Protein AF-A0A2A6C3S9-F1 (afdb_monomer_lite)

InterPro domains:
  IPR015915 Kelch-type beta-propeller [G3DSA:2.120.10.80] (187-303)
  IPR015915 Kelch-type beta-propeller [SSF117281] (220-300)
  IPR019428 7TM GPCR, serpentine receptor class r (Str) [PF10326] (4-173)

Sequence (368 aa):
MPTWQTLSYIYGICLIISTPIFATVNDALPLPSFADSLEPTVRRMYSLTSEDRVLVYGGTLFPRVANGNRSFALYIFVGIGLTFIVAYGIVLFCVRGILKAIREQTVNNTARSSKSLRMQRRSTTMLMLEATVPFFFLGVTVGVFTLAGLAGVELGLSALVMSVFVAIVPAVQNFDPPSTLAGCIFADKKRVLIWNARDHVLYEGEEADNGLSFRELNTSGDMPDQIFGFAFCLYKGSLIIYGGMTVNNATSTETYELNLNTLAWSRRKTIATQVLSSPSHRLPRRFEHVTIAGGKVYFMKDANLGFQIVTLVSVLETDPTIFQRSAPYLRSSRFGRSVVKKLYPKSVNEQSGQKEETRKQCQLSHIF

Structure (mmCIF, N/CA/C/O backbone):
data_AF-A0A2A6C3S9-F1
#
_entry.id   AF-A0A2A6C3S9-F1
#
loop_
_atom_site.group_PDB
_atom_site.id
_atom_site.type_symbol
_atom_site.label_atom_id
_atom_site.label_alt_id
_atom_site.label_comp_id
_atom_site.label_asym_id
_atom_site.label_entity_id
_atom_site.label_seq_id
_atom_site.pdbx_PDB_ins_code
_atom_site.Cartn_x
_atom_site.Cartn_y
_atom_site.Cartn_z
_atom_site.occupancy
_atom_site.B_iso_or_equiv
_atom_site.auth_seq_id
_atom_site.auth_comp_id
_atom_site.auth_asym_id
_atom_site.auth_atom_id
_atom_site.pdbx_PDB_model_num
ATOM 1 N N . MET A 1 1 ? -7.994 21.755 12.947 1.00 58.28 1 MET A N 1
ATOM 2 C CA . MET A 1 1 ? -8.393 21.385 11.574 1.00 58.28 1 MET A CA 1
ATOM 3 C C . MET A 1 1 ? -9.061 20.015 11.636 1.00 58.28 1 MET A C 1
ATOM 5 O O . MET A 1 1 ? -8.488 19.140 12.278 1.00 58.28 1 MET A O 1
ATOM 9 N N . PRO A 1 2 ? -10.262 19.824 11.071 1.00 81.31 2 PRO A N 1
ATOM 10 C CA . PRO A 1 2 ? -10.875 18.507 10.912 1.00 81.31 2 PRO A CA 1
ATOM 11 C C . PRO A 1 2 ? -9.928 17.537 10.193 1.00 81.31 2 PRO A C 1
ATOM 13 O O . PRO A 1 2 ? -9.264 17.922 9.233 1.00 81.31 2 PRO A O 1
ATOM 16 N N . THR A 1 3 ? -9.896 16.276 10.621 1.00 65.94 3 THR A N 1
ATOM 17 C CA . THR A 1 3 ? -9.019 15.227 10.065 1.00 65.94 3 THR A CA 1
ATOM 18 C C . THR A 1 3 ? -9.168 15.058 8.552 1.00 65.94 3 THR A C 1
ATOM 20 O O . THR A 1 3 ? -8.173 14.887 7.850 1.00 65.94 3 THR A O 1
ATOM 23 N N . TRP A 1 4 ? -10.390 15.187 8.027 1.00 69.25 4 TRP A N 1
ATOM 24 C CA . TRP A 1 4 ? -10.654 15.113 6.589 1.00 69.25 4 TRP A CA 1
ATOM 25 C C . TRP A 1 4 ? -9.984 16.247 5.798 1.00 69.25 4 TRP A C 1
ATOM 27 O O . TRP A 1 4 ? -9.513 16.009 4.692 1.00 69.25 4 TRP A O 1
ATOM 37 N N . GLN A 1 5 ? -9.862 17.455 6.363 1.00 80.81 5 GLN A N 1
ATOM 38 C CA . GLN A 1 5 ? -9.190 18.572 5.687 1.00 80.81 5 GLN A CA 1
ATOM 39 C C . GLN A 1 5 ? -7.689 18.319 5.564 1.00 80.81 5 GLN A C 1
ATOM 41 O O . GLN A 1 5 ? -7.101 18.583 4.519 1.00 80.81 5 GLN A O 1
ATOM 46 N N . THR A 1 6 ? -7.075 17.760 6.609 1.00 75.94 6 THR A N 1
ATOM 47 C CA . THR A 1 6 ? -5.660 17.377 6.589 1.00 75.94 6 THR A CA 1
ATOM 48 C C . THR A 1 6 ? -5.398 16.272 5.567 1.00 75.94 6 THR A C 1
ATOM 50 O O . THR A 1 6 ? -4.442 16.374 4.803 1.00 75.94 6 THR A O 1
ATOM 53 N N . LEU A 1 7 ? -6.264 15.256 5.498 1.00 70.56 7 LEU A N 1
ATOM 54 C CA . LEU A 1 7 ? -6.150 14.188 4.500 1.00 70.56 7 LEU A CA 1
ATOM 55 C C . LEU A 1 7 ? -6.299 14.721 3.070 1.00 70.56 7 LEU A C 1
ATOM 57 O O . LEU A 1 7 ? -5.463 14.414 2.224 1.00 70.56 7 LEU A O 1
ATOM 61 N N . SER A 1 8 ? -7.297 15.570 2.809 1.00 78.50 8 SER A N 1
ATOM 62 C CA . SER A 1 8 ? -7.477 16.205 1.498 1.00 78.50 8 SER A CA 1
ATOM 63 C C . SER A 1 8 ? -6.283 17.074 1.106 1.00 78.50 8 SER A C 1
ATOM 65 O O . SER A 1 8 ? -5.877 17.070 -0.053 1.00 78.50 8 SER A O 1
ATOM 67 N N . TYR A 1 9 ? -5.689 17.787 2.065 1.00 86.69 9 TYR A N 1
ATOM 68 C CA . TYR A 1 9 ? -4.504 18.607 1.826 1.00 86.69 9 TYR A CA 1
ATOM 69 C C . TYR A 1 9 ? -3.280 17.757 1.464 1.00 86.69 9 TYR A C 1
ATOM 71 O O . TYR A 1 9 ? -2.617 18.030 0.466 1.00 86.69 9 TYR A O 1
ATOM 79 N N . ILE A 1 10 ? -3.021 16.682 2.218 1.00 79.75 10 ILE A N 1
ATOM 80 C CA . ILE A 1 10 ? -1.937 15.734 1.918 1.00 79.75 10 ILE A CA 1
ATOM 81 C C . ILE A 1 10 ? -2.151 15.097 0.542 1.00 79.75 10 ILE A C 1
ATOM 83 O O . ILE A 1 10 ? -1.213 15.019 -0.249 1.00 79.75 10 ILE A O 1
ATOM 87 N N . TYR A 1 11 ? -3.380 14.686 0.228 1.00 78.44 11 TYR A N 1
ATOM 88 C CA . TYR A 1 11 ? -3.708 14.099 -1.068 1.00 78.44 11 TYR A CA 1
ATOM 89 C C . TYR A 1 11 ? -3.506 15.092 -2.221 1.00 78.44 11 TYR A C 1
ATOM 91 O O . TYR A 1 11 ? -2.894 14.748 -3.230 1.00 78.44 11 TYR A O 1
ATOM 99 N N . GLY A 1 12 ? -3.940 16.345 -2.052 1.00 88.56 12 GLY A N 1
ATOM 100 C CA . GLY A 1 12 ? -3.703 17.415 -3.022 1.00 88.56 12 GLY A CA 1
ATOM 101 C C . GLY A 1 12 ? -2.214 17.668 -3.258 1.00 88.56 12 GLY A C 1
ATOM 102 O O . GLY A 1 12 ? -1.779 17.748 -4.405 1.00 88.56 12 GLY A O 1
ATOM 103 N N . ILE A 1 13 ? -1.413 17.701 -2.188 1.00 86.38 13 ILE A N 1
ATOM 104 C CA . ILE A 1 13 ? 0.049 17.788 -2.278 1.00 86.38 13 ILE A CA 1
ATOM 105 C C . ILE A 1 13 ? 0.616 16.608 -3.076 1.00 86.38 13 ILE A C 1
ATOM 107 O O . ILE A 1 13 ? 1.402 16.823 -3.995 1.00 86.38 13 ILE A O 1
ATOM 111 N N . CYS A 1 14 ? 0.189 15.376 -2.783 1.00 81.44 14 CYS A N 1
ATOM 112 C CA . CYS A 1 14 ? 0.651 14.188 -3.503 1.00 81.44 14 CYS A CA 1
ATOM 113 C C . CYS A 1 14 ? 0.327 14.258 -5.004 1.00 81.44 14 CYS A C 1
ATOM 115 O O . CYS A 1 14 ? 1.178 13.914 -5.823 1.00 81.44 14 CYS A O 1
ATOM 117 N N . LEU A 1 15 ? -0.861 14.741 -5.383 1.00 85.31 15 LEU A N 1
ATOM 118 C CA . LEU A 1 15 ? -1.237 14.929 -6.790 1.00 85.31 15 LEU A CA 1
ATOM 119 C C . LEU A 1 15 ? -0.369 15.980 -7.489 1.00 85.31 15 LEU A C 1
ATOM 121 O O . LEU A 1 15 ? 0.114 15.742 -8.597 1.00 85.31 15 LEU A O 1
ATOM 125 N N . ILE A 1 16 ? -0.126 17.117 -6.834 1.00 89.81 16 ILE A N 1
ATOM 126 C CA . ILE A 1 16 ? 0.741 18.176 -7.366 1.00 89.81 16 ILE A CA 1
ATOM 127 C C . ILE A 1 16 ? 2.158 17.633 -7.575 1.00 89.81 16 ILE A C 1
ATOM 129 O O . ILE A 1 16 ? 2.724 17.788 -8.654 1.00 89.81 16 ILE A O 1
ATOM 133 N N . ILE A 1 17 ? 2.697 16.921 -6.584 1.00 85.06 17 ILE A N 1
ATOM 134 C CA . ILE A 1 17 ? 4.023 16.290 -6.651 1.00 85.06 17 ILE A CA 1
ATOM 135 C C . ILE A 1 17 ? 4.090 15.222 -7.749 1.00 85.06 17 ILE A C 1
ATOM 137 O O . ILE A 1 17 ? 5.139 15.039 -8.356 1.00 85.06 17 ILE A O 1
ATOM 141 N N . SER A 1 18 ? 2.983 14.534 -8.033 1.00 83.75 18 SER A N 1
ATOM 142 C CA . SER A 1 18 ? 2.922 13.505 -9.078 1.00 83.75 18 SER A CA 1
ATOM 143 C C . SER A 1 18 ? 2.747 14.088 -10.483 1.00 83.75 18 SER A C 1
ATOM 145 O O . SER A 1 18 ? 2.996 13.401 -11.468 1.00 83.75 18 SER A O 1
ATOM 147 N N . THR A 1 19 ? 2.341 15.352 -10.616 1.00 88.12 19 THR A N 1
ATOM 148 C CA . THR A 1 19 ? 2.088 15.982 -11.924 1.00 88.12 19 THR A CA 1
ATOM 149 C C . THR A 1 19 ? 3.338 16.023 -12.827 1.00 88.12 19 THR A C 1
ATOM 151 O O . THR A 1 19 ? 3.225 15.655 -13.999 1.00 88.12 19 THR A O 1
ATOM 154 N N . PRO A 1 20 ? 4.547 16.357 -12.325 1.00 84.81 20 PRO A N 1
ATOM 155 C CA . PRO A 1 20 ? 5.793 16.252 -13.091 1.00 84.81 20 PRO A CA 1
ATOM 156 C C . PRO A 1 20 ? 6.085 14.858 -13.665 1.00 84.81 20 PRO A C 1
ATOM 158 O O . PRO A 1 20 ? 6.731 14.754 -14.709 1.00 84.81 20 PRO A O 1
ATOM 161 N N . ILE A 1 21 ? 5.598 13.781 -13.032 1.00 87.12 21 ILE A N 1
ATOM 162 C CA . ILE A 1 21 ? 5.757 12.416 -13.556 1.00 87.12 21 ILE A CA 1
ATOM 163 C C . ILE A 1 21 ? 5.085 12.322 -14.926 1.00 87.12 21 ILE A C 1
ATOM 165 O O . ILE A 1 21 ? 5.709 11.886 -15.885 1.00 87.12 21 ILE A O 1
ATOM 169 N N . PHE A 1 22 ? 3.846 12.798 -15.060 1.00 85.88 22 PHE A N 1
ATOM 170 C CA . PHE A 1 22 ? 3.121 12.731 -16.331 1.00 85.88 22 PHE A CA 1
ATOM 171 C C . PHE A 1 22 ? 3.814 13.510 -17.452 1.00 85.88 22 PHE A C 1
ATOM 173 O O . PHE A 1 22 ? 3.837 13.046 -18.590 1.00 85.88 22 PHE A O 1
ATOM 180 N N . ALA A 1 23 ? 4.418 14.656 -17.130 1.00 86.00 23 ALA A N 1
ATOM 181 C CA . ALA A 1 23 ? 5.186 15.430 -18.101 1.00 86.00 23 ALA A CA 1
ATOM 182 C C . ALA A 1 23 ? 6.451 14.681 -18.556 1.00 86.00 23 ALA A C 1
ATOM 184 O O . ALA A 1 23 ? 6.758 14.652 -19.744 1.00 86.00 23 ALA A O 1
ATOM 185 N N . THR A 1 24 ? 7.147 14.023 -17.626 1.00 89.12 24 THR A N 1
ATOM 186 C CA . THR A 1 24 ? 8.416 13.328 -17.901 1.00 89.12 24 THR A CA 1
ATOM 187 C C . THR A 1 24 ? 8.244 11.926 -18.491 1.00 89.12 24 THR A C 1
ATOM 189 O O . THR A 1 24 ? 9.170 11.418 -19.119 1.00 89.12 24 THR A O 1
ATOM 192 N N . VAL A 1 25 ? 7.068 11.297 -18.361 1.00 87.62 25 VAL A N 1
ATOM 193 C CA . VAL A 1 25 ? 6.778 9.987 -18.979 1.00 87.62 25 VAL A CA 1
ATOM 194 C C . VAL A 1 25 ? 6.909 10.045 -20.501 1.00 87.62 25 VAL A C 1
ATOM 196 O O . VAL A 1 25 ? 7.459 9.125 -21.101 1.00 87.62 25 VAL A O 1
ATOM 199 N N . ASN A 1 26 ? 6.468 11.133 -21.136 1.00 87.06 26 ASN A N 1
ATOM 200 C CA . ASN A 1 26 ? 6.595 11.279 -22.589 1.00 87.06 26 ASN A CA 1
ATOM 201 C C . ASN A 1 26 ? 8.060 11.341 -23.047 1.00 87.06 26 ASN A C 1
ATOM 203 O O . ASN A 1 26 ? 8.388 10.818 -24.112 1.00 87.06 26 ASN A O 1
ATOM 207 N N . ASP A 1 27 ? 8.939 11.909 -22.219 1.00 87.12 27 ASP A N 1
ATOM 208 C CA . ASP A 1 27 ? 10.382 11.971 -22.471 1.00 87.12 27 ASP A CA 1
ATOM 209 C C . ASP A 1 27 ? 11.096 10.653 -22.144 1.00 87.12 27 ASP A C 1
ATOM 211 O O . ASP A 1 27 ? 12.192 10.400 -22.643 1.00 87.12 27 ASP A O 1
ATOM 215 N N . ALA A 1 28 ? 10.479 9.793 -21.330 1.00 86.56 28 ALA A N 1
ATOM 216 C CA . ALA A 1 28 ? 10.968 8.447 -21.049 1.00 86.56 28 ALA A CA 1
ATOM 217 C C . ALA A 1 28 ? 10.636 7.453 -22.172 1.00 86.56 28 ALA A C 1
ATOM 219 O O . ALA A 1 28 ? 11.367 6.479 -22.366 1.00 86.56 28 ALA A O 1
ATOM 220 N N . LEU A 1 29 ? 9.540 7.681 -22.904 1.00 87.44 29 LEU A N 1
ATOM 221 C CA . LEU A 1 29 ? 9.098 6.795 -23.975 1.00 87.44 29 LEU A CA 1
ATOM 222 C C . LEU A 1 29 ? 9.953 7.006 -25.236 1.00 87.44 29 LEU A C 1
ATOM 224 O O . LEU A 1 29 ? 9.959 8.108 -25.793 1.00 87.44 29 LEU A O 1
ATOM 228 N N . PRO A 1 30 ? 10.659 5.977 -25.732 1.00 88.25 30 PRO A N 1
ATOM 229 C CA . PRO A 1 30 ? 11.445 6.104 -26.953 1.00 88.25 30 PRO A CA 1
ATOM 230 C C . PRO A 1 30 ? 10.552 6.348 -28.173 1.00 88.25 30 PRO A C 1
ATOM 232 O O . PRO A 1 30 ? 9.387 5.944 -28.208 1.00 88.25 30 PRO A O 1
ATOM 235 N N . LEU A 1 31 ? 11.103 7.003 -29.195 1.00 91.69 31 LEU A N 1
ATOM 236 C CA . LEU A 1 31 ? 10.437 7.094 -30.494 1.00 91.69 31 LEU A CA 1
ATOM 237 C C . LEU A 1 31 ? 10.373 5.704 -31.153 1.00 91.69 31 LEU A C 1
ATOM 239 O O . LEU A 1 31 ? 11.333 4.944 -31.027 1.00 91.69 31 LEU A O 1
ATOM 243 N N . PRO A 1 32 ? 9.310 5.368 -31.909 1.00 91.44 32 PRO A N 1
ATOM 244 C CA . PRO A 1 32 ? 9.230 4.086 -32.615 1.00 91.44 32 PRO A CA 1
ATOM 245 C C . PRO A 1 32 ? 10.425 3.829 -33.543 1.00 91.44 32 PRO A C 1
ATOM 247 O O . PRO A 1 32 ? 10.938 2.719 -33.581 1.00 91.44 32 PRO A O 1
ATOM 250 N N . SER A 1 33 ? 10.935 4.872 -34.206 1.00 92.88 33 SER A N 1
ATOM 251 C CA . SER A 1 33 ? 12.130 4.806 -35.062 1.00 92.88 33 SER A CA 1
ATOM 252 C C . SER A 1 33 ? 13.420 4.483 -34.302 1.00 92.88 33 SER A C 1
ATOM 254 O O . SER A 1 33 ? 14.420 4.099 -34.899 1.00 92.88 33 SER A O 1
ATOM 256 N N . PHE A 1 34 ? 13.436 4.658 -32.979 1.00 94.25 34 PHE A N 1
ATOM 257 C CA . PHE A 1 34 ? 14.593 4.309 -32.163 1.00 94.25 34 PHE A CA 1
ATOM 258 C C . PHE A 1 34 ? 14.724 2.791 -31.967 1.00 94.25 34 PHE A C 1
ATOM 260 O O . PHE A 1 34 ? 15.823 2.308 -31.692 1.00 94.25 34 PHE A O 1
ATOM 267 N N . ALA A 1 35 ? 13.642 2.025 -32.167 1.00 90.94 35 ALA A N 1
ATOM 268 C CA . ALA A 1 35 ? 13.680 0.564 -32.120 1.00 90.94 35 ALA A CA 1
ATOM 269 C C . ALA A 1 35 ? 14.685 -0.007 -33.134 1.00 90.94 35 ALA A C 1
ATOM 271 O O . ALA A 1 35 ? 15.483 -0.869 -32.767 1.00 90.94 35 ALA A O 1
ATOM 272 N N . ASP A 1 36 ? 14.747 0.568 -34.339 1.00 93.31 36 ASP A N 1
ATOM 273 C CA . ASP A 1 36 ? 15.683 0.172 -35.401 1.00 93.31 36 ASP A CA 1
ATOM 274 C C . ASP A 1 36 ? 17.154 0.334 -34.974 1.00 93.31 36 ASP A C 1
ATOM 276 O O . ASP A 1 36 ? 18.032 -0.414 -35.398 1.00 93.31 36 ASP A O 1
ATOM 280 N N . SER A 1 37 ? 17.440 1.298 -34.089 1.00 93.31 37 SER A N 1
ATOM 281 C CA . SER A 1 37 ? 18.786 1.519 -33.539 1.00 93.31 37 SER A CA 1
ATOM 282 C C . SER A 1 37 ? 19.135 0.552 -32.404 1.00 93.31 37 SER A C 1
ATOM 284 O O . SER A 1 37 ? 20.310 0.257 -32.175 1.00 93.31 37 SER A O 1
ATOM 286 N N . LEU A 1 38 ? 18.133 0.064 -31.668 1.00 91.50 38 LEU A N 1
ATOM 287 C CA . LEU A 1 38 ? 18.325 -0.852 -30.542 1.00 91.50 38 LEU A CA 1
ATOM 288 C C . LEU A 1 38 ? 18.363 -2.317 -30.978 1.00 91.50 38 LEU A C 1
ATOM 290 O O . LEU A 1 38 ? 19.099 -3.108 -30.383 1.00 91.50 38 LEU A O 1
ATOM 294 N N . GLU A 1 39 ? 17.608 -2.678 -32.015 1.00 94.00 39 GLU A N 1
ATOM 295 C CA . GLU A 1 39 ? 17.488 -4.050 -32.508 1.00 94.00 39 GLU A CA 1
ATOM 296 C C . GLU A 1 39 ? 18.842 -4.734 -32.765 1.00 94.00 39 GLU A C 1
ATOM 298 O O . GLU A 1 39 ? 19.034 -5.836 -32.244 1.00 94.00 39 GLU A O 1
ATOM 303 N N . PRO A 1 40 ? 19.835 -4.113 -33.435 1.00 94.38 40 PRO A N 1
ATOM 304 C CA . PRO A 1 40 ? 21.137 -4.746 -33.651 1.00 94.38 40 PRO A CA 1
ATOM 305 C C . PRO A 1 40 ? 21.877 -5.068 -32.348 1.00 94.38 40 PRO A C 1
ATOM 307 O O . PRO A 1 40 ? 22.586 -6.071 -32.259 1.00 94.38 40 PRO A O 1
ATOM 310 N N . THR A 1 41 ? 21.708 -4.225 -31.326 1.00 90.19 41 THR A N 1
ATOM 311 C CA . THR A 1 41 ? 22.338 -4.415 -30.013 1.00 90.19 41 THR A CA 1
ATOM 312 C C . THR A 1 41 ? 21.686 -5.577 -29.277 1.00 90.19 41 THR A C 1
ATOM 314 O O . THR A 1 41 ? 22.388 -6.461 -28.792 1.00 90.19 41 THR A O 1
ATOM 317 N N . VAL A 1 42 ? 20.350 -5.623 -29.258 1.00 89.50 42 VAL A N 1
ATOM 318 C CA . VAL A 1 42 ? 19.588 -6.715 -28.634 1.00 89.50 42 VAL A CA 1
ATOM 319 C C . VAL A 1 42 ? 19.868 -8.042 -29.334 1.00 89.50 42 VAL A C 1
ATOM 321 O O . VAL A 1 42 ? 20.166 -9.029 -28.666 1.00 89.50 42 VAL A O 1
ATOM 324 N N . ARG A 1 43 ? 19.869 -8.071 -30.673 1.00 93.56 43 ARG A N 1
ATOM 325 C CA . ARG A 1 43 ? 20.220 -9.278 -31.435 1.00 93.56 43 ARG A CA 1
ATOM 326 C C . ARG A 1 43 ? 21.612 -9.788 -31.081 1.00 93.56 43 ARG A C 1
ATOM 328 O O . ARG A 1 43 ? 21.777 -10.984 -30.874 1.00 93.56 43 ARG A O 1
ATOM 335 N N . ARG A 1 44 ? 22.596 -8.892 -30.945 1.00 93.31 44 ARG A N 1
ATOM 336 C CA . ARG A 1 44 ? 23.959 -9.262 -30.539 1.00 93.31 44 ARG A CA 1
ATOM 337 C C . ARG A 1 44 ? 24.020 -9.774 -29.099 1.00 93.31 44 ARG A C 1
ATOM 339 O O . ARG A 1 44 ? 24.668 -10.785 -28.860 1.00 93.31 44 ARG A O 1
ATOM 346 N N . MET A 1 45 ? 23.347 -9.107 -28.161 1.00 84.56 45 MET A N 1
ATOM 347 C CA . MET A 1 45 ? 23.327 -9.499 -26.745 1.00 84.56 45 MET A CA 1
ATOM 348 C C . MET A 1 45 ? 22.720 -10.887 -26.529 1.00 84.56 45 MET A C 1
ATOM 350 O O . MET A 1 45 ? 23.237 -11.663 -25.733 1.00 84.56 45 MET A O 1
ATOM 354 N N . TYR A 1 46 ? 21.655 -11.215 -27.260 1.00 88.50 46 TYR A N 1
ATOM 355 C CA . TYR A 1 46 ? 20.941 -12.486 -27.115 1.00 88.50 46 TYR A CA 1
ATOM 356 C C . TYR A 1 46 ? 21.300 -13.525 -28.186 1.00 88.50 46 TYR A C 1
ATOM 358 O O . TYR A 1 46 ? 20.678 -14.581 -28.232 1.00 88.50 46 TYR A O 1
ATOM 366 N N . SER A 1 47 ? 22.303 -13.251 -29.031 1.00 94.25 47 SER A N 1
ATOM 367 C CA . SER A 1 47 ? 22.722 -14.126 -30.142 1.00 94.25 47 SER A CA 1
ATOM 368 C C . SER A 1 47 ? 21.564 -14.558 -31.059 1.00 94.25 47 SER A C 1
ATOM 370 O O . SER A 1 47 ? 21.481 -15.714 -31.466 1.00 94.25 47 SER A O 1
ATOM 372 N N . LEU A 1 48 ? 20.654 -13.629 -31.366 1.00 95.31 48 LEU A N 1
ATOM 373 C CA . LEU A 1 48 ? 19.458 -13.890 -32.174 1.00 95.31 48 LEU A CA 1
ATOM 374 C C . LEU A 1 48 ? 19.789 -13.887 -33.670 1.00 95.31 48 LEU A C 1
ATOM 376 O O . LEU A 1 48 ? 20.541 -13.033 -34.150 1.00 95.31 48 LEU A O 1
ATOM 380 N N . THR A 1 49 ? 19.182 -14.806 -34.415 1.00 95.69 49 THR A N 1
ATOM 381 C CA . THR A 1 49 ? 19.334 -14.923 -35.871 1.00 95.69 49 THR A CA 1
ATOM 382 C C . THR A 1 49 ? 18.434 -13.927 -36.601 1.00 95.69 49 THR A C 1
ATOM 384 O O . THR A 1 49 ? 17.484 -13.409 -36.023 1.00 95.69 49 THR A O 1
ATOM 387 N N . SER A 1 50 ? 18.693 -13.638 -37.880 1.00 95.06 50 SER A N 1
ATOM 388 C CA . SER A 1 50 ? 17.855 -12.727 -38.681 1.00 95.06 50 SER A CA 1
ATOM 389 C C . SER A 1 50 ? 16.414 -13.214 -38.873 1.00 95.06 50 SER A C 1
ATOM 391 O O . SER A 1 50 ? 15.544 -12.400 -39.165 1.00 95.06 50 SER A O 1
ATOM 393 N N . GLU A 1 51 ? 16.156 -14.514 -38.710 1.00 96.25 51 GLU A N 1
ATOM 394 C CA . GLU A 1 51 ? 14.812 -15.096 -38.821 1.00 96.25 51 GLU A CA 1
ATOM 395 C C . GLU A 1 51 ? 13.967 -14.858 -37.564 1.00 96.25 51 GLU A C 1
ATOM 397 O O . GLU A 1 51 ? 12.735 -14.860 -37.624 1.00 96.25 51 GLU A O 1
ATOM 402 N N . ASP A 1 52 ? 14.613 -14.585 -36.428 1.00 94.75 52 ASP A N 1
ATOM 403 C CA . ASP A 1 52 ? 13.919 -14.338 -35.175 1.00 94.75 52 ASP A CA 1
ATOM 404 C C . ASP A 1 52 ? 13.209 -12.983 -35.213 1.00 94.75 52 ASP A C 1
ATOM 406 O O . ASP A 1 52 ? 13.814 -11.929 -35.461 1.00 94.75 52 ASP A O 1
ATOM 410 N N . ARG A 1 53 ? 11.905 -12.999 -34.923 1.00 93.12 53 ARG A N 1
ATOM 411 C CA . ARG A 1 53 ? 11.112 -11.779 -34.771 1.00 93.12 53 ARG A CA 1
ATOM 412 C C . ARG A 1 53 ? 11.454 -11.118 -33.440 1.00 93.12 53 ARG A C 1
ATOM 414 O O . ARG A 1 53 ? 11.104 -11.634 -32.381 1.00 93.12 53 ARG A O 1
ATOM 421 N N . VAL A 1 54 ? 12.071 -9.941 -33.499 1.00 89.56 54 VAL A N 1
ATOM 422 C CA . VAL A 1 54 ? 12.462 -9.176 -32.311 1.00 89.56 54 VAL A CA 1
ATOM 423 C C . VAL A 1 54 ? 11.589 -7.935 -32.199 1.00 89.56 54 VAL A C 1
ATOM 425 O O . VAL A 1 54 ? 11.429 -7.183 -33.153 1.00 89.56 54 VAL A O 1
ATOM 428 N N . LEU A 1 55 ? 11.004 -7.730 -31.022 1.00 87.88 55 LEU A N 1
ATOM 429 C CA . LEU A 1 55 ? 10.277 -6.515 -30.680 1.00 87.88 55 LEU A CA 1
ATOM 430 C C . LEU A 1 55 ? 11.061 -5.824 -29.565 1.00 87.88 55 LEU A C 1
ATOM 432 O O . LEU A 1 55 ? 11.089 -6.316 -28.437 1.00 87.88 55 LEU A O 1
ATOM 436 N N . VAL A 1 56 ? 11.742 -4.726 -29.889 1.00 85.00 56 VAL A N 1
ATOM 437 C CA . VAL A 1 56 ? 12.590 -4.019 -28.925 1.00 85.00 56 VAL A CA 1
ATOM 438 C C . VAL A 1 56 ? 11.903 -2.762 -28.425 1.00 85.00 56 VAL A C 1
ATOM 440 O O . VAL A 1 56 ? 11.506 -1.900 -29.204 1.00 85.00 56 VAL A O 1
ATOM 443 N N . TYR A 1 57 ? 11.843 -2.633 -27.103 1.00 82.31 57 TYR A N 1
ATOM 444 C CA . TYR A 1 57 ? 11.506 -1.390 -26.424 1.00 82.31 57 TYR A CA 1
ATOM 445 C C . TYR A 1 57 ? 12.638 -1.043 -25.464 1.00 82.31 57 TYR A C 1
ATOM 447 O O . TYR A 1 57 ? 13.027 -1.864 -24.636 1.00 82.31 57 TYR A O 1
ATOM 455 N N . GLY A 1 58 ? 13.171 0.171 -25.567 1.00 82.62 58 GLY A N 1
ATOM 456 C CA . GLY A 1 58 ? 14.240 0.626 -24.686 1.00 82.62 58 GLY A CA 1
ATOM 457 C C . GLY A 1 58 ? 14.442 2.131 -24.766 1.00 82.62 58 GLY A C 1
ATOM 458 O O . GLY A 1 58 ? 14.224 2.739 -25.808 1.00 82.62 58 GLY A O 1
ATOM 459 N N . GLY A 1 59 ? 14.840 2.737 -23.652 1.00 85.56 59 GLY A N 1
ATOM 460 C CA . GLY A 1 59 ? 15.181 4.155 -23.569 1.00 85.56 59 GLY A CA 1
ATOM 461 C C . GLY A 1 59 ? 16.683 4.354 -23.407 1.00 85.56 59 GLY A C 1
ATOM 462 O O . GLY A 1 59 ? 17.409 3.449 -22.996 1.00 85.56 59 GLY A O 1
ATOM 463 N N . THR A 1 60 ? 17.161 5.557 -23.701 1.00 87.69 60 THR A N 1
ATOM 464 C CA . THR A 1 60 ? 18.538 5.955 -23.402 1.00 87.69 60 THR A CA 1
ATOM 465 C C . THR A 1 60 ? 18.569 6.710 -22.090 1.00 87.69 60 THR A C 1
ATOM 467 O O . THR A 1 60 ? 17.729 7.574 -21.849 1.00 87.69 60 THR A O 1
ATOM 470 N N . LEU A 1 61 ? 19.552 6.414 -21.239 1.00 86.25 61 LEU A N 1
ATOM 471 C CA . LEU A 1 61 ? 19.712 7.141 -19.983 1.00 86.25 61 LEU A CA 1
ATOM 472 C C . LEU A 1 61 ? 19.962 8.631 -20.248 1.00 86.25 61 LEU A C 1
ATOM 474 O O . LEU A 1 61 ? 19.301 9.480 -19.662 1.00 86.25 61 LEU A O 1
ATOM 478 N N . PHE A 1 62 ? 20.837 8.935 -21.207 1.00 89.50 62 PHE A N 1
ATOM 479 C CA . PHE A 1 62 ? 21.159 10.295 -21.636 1.00 89.50 62 PHE A CA 1
ATOM 480 C C . PHE A 1 62 ? 20.475 10.661 -22.963 1.00 89.50 62 PHE A C 1
ATOM 482 O O . PHE A 1 62 ? 20.142 9.760 -23.743 1.00 89.50 62 PHE A O 1
ATOM 489 N N . PRO A 1 63 ? 20.283 11.964 -23.247 1.00 92.31 63 PRO A N 1
ATOM 490 C CA . PRO A 1 63 ? 19.711 12.427 -24.507 1.00 92.31 63 PRO A CA 1
ATOM 491 C C . PRO A 1 63 ? 20.500 11.920 -25.719 1.00 92.31 63 PRO A C 1
ATOM 493 O O . PRO A 1 63 ? 21.729 12.004 -25.761 1.00 92.31 63 PRO A O 1
ATOM 496 N N . ARG A 1 64 ? 19.793 11.407 -26.729 1.00 93.12 64 ARG A N 1
ATOM 497 C CA . ARG A 1 64 ? 20.366 11.013 -28.025 1.00 93.12 64 ARG A CA 1
ATOM 498 C C . ARG A 1 64 ? 19.534 11.608 -29.154 1.00 93.12 64 ARG A C 1
ATOM 500 O O . ARG A 1 64 ? 18.318 11.441 -29.164 1.00 93.12 64 ARG A O 1
ATOM 507 N N . VAL A 1 65 ? 20.192 12.202 -30.149 1.00 94.69 65 VAL A N 1
ATOM 508 C CA . VAL A 1 65 ? 19.522 12.798 -31.323 1.00 94.69 65 VAL A CA 1
ATOM 509 C C . VAL A 1 65 ? 18.678 11.762 -32.073 1.00 94.69 65 VAL A C 1
ATOM 511 O O . VAL A 1 65 ? 17.546 12.050 -32.446 1.00 94.69 65 VAL A O 1
ATOM 514 N N . ALA A 1 66 ? 19.172 10.524 -32.195 1.00 92.81 66 ALA A N 1
ATOM 515 C CA . ALA A 1 66 ? 18.443 9.409 -32.811 1.00 92.81 66 ALA A CA 1
ATOM 516 C C . ALA A 1 66 ? 17.128 9.045 -32.089 1.00 92.81 66 ALA A C 1
ATOM 518 O O . ALA A 1 66 ? 16.228 8.479 -32.698 1.00 92.81 66 ALA A O 1
ATOM 519 N N . ASN A 1 67 ? 17.003 9.395 -30.805 1.00 94.12 67 ASN A N 1
ATOM 520 C CA . ASN A 1 67 ? 15.788 9.225 -30.009 1.00 94.12 67 ASN A CA 1
ATOM 521 C C . ASN A 1 67 ? 15.049 10.563 -29.806 1.00 94.12 67 ASN A C 1
ATOM 523 O O . ASN A 1 67 ? 14.360 10.756 -28.808 1.00 94.12 67 ASN A O 1
ATOM 527 N N . GLY A 1 68 ? 15.249 11.544 -30.694 1.00 94.19 68 GLY A N 1
ATOM 528 C CA . GLY A 1 68 ? 14.625 12.865 -30.579 1.00 94.19 68 GLY A CA 1
ATOM 529 C C . GLY A 1 68 ? 15.038 13.630 -29.318 1.00 94.19 68 GLY A C 1
ATOM 530 O O . GLY A 1 68 ? 14.225 14.354 -28.755 1.00 94.19 68 GLY A O 1
ATOM 531 N N . ASN A 1 69 ? 16.273 13.431 -28.840 1.00 94.06 69 ASN A N 1
ATOM 532 C CA . ASN A 1 69 ? 16.809 13.988 -27.590 1.00 94.06 69 ASN A CA 1
ATOM 533 C C . ASN A 1 69 ? 16.039 13.593 -26.317 1.00 94.06 69 ASN A C 1
ATOM 535 O O . ASN A 1 69 ? 16.222 14.210 -25.269 1.00 94.06 69 ASN A O 1
ATOM 539 N N . ARG A 1 70 ? 15.239 12.526 -26.372 1.00 92.12 70 ARG A N 1
ATOM 540 C CA . ARG A 1 70 ? 14.575 11.952 -25.199 1.00 92.12 70 ARG A CA 1
ATOM 541 C C . ARG A 1 70 ? 15.582 11.269 -24.278 1.00 92.12 70 ARG A C 1
ATOM 543 O O . ARG A 1 70 ? 16.573 10.699 -24.744 1.00 92.12 70 ARG A O 1
ATOM 550 N N . SER A 1 71 ? 15.341 11.334 -22.970 1.00 90.12 71 SER A N 1
ATOM 551 C CA . SER A 1 71 ? 16.221 10.732 -21.968 1.00 90.12 71 SER A CA 1
ATOM 552 C C . SER A 1 71 ? 15.432 10.179 -20.790 1.00 90.12 71 SER A C 1
ATOM 554 O O . SER A 1 71 ? 14.554 10.841 -20.237 1.00 90.12 71 SER A O 1
ATOM 556 N N . PHE A 1 72 ? 15.821 8.990 -20.353 1.00 89.31 72 PHE A N 1
ATOM 557 C CA . PHE A 1 72 ? 15.253 8.343 -19.183 1.00 89.31 72 PHE A CA 1
ATOM 558 C C . PHE A 1 72 ? 15.774 8.955 -17.873 1.00 89.31 72 PHE A C 1
ATOM 560 O O . PHE A 1 72 ? 15.089 8.895 -16.855 1.00 89.31 72 PHE A O 1
ATOM 567 N N . ALA A 1 73 ? 16.949 9.603 -17.885 1.00 89.12 73 ALA A N 1
ATOM 568 C CA . ALA A 1 73 ? 17.496 10.278 -16.709 1.00 89.12 73 ALA A CA 1
ATOM 569 C C . ALA A 1 73 ? 16.563 11.374 -16.181 1.00 89.12 73 ALA A C 1
ATOM 571 O O . ALA A 1 73 ? 16.380 11.472 -14.970 1.00 89.12 73 ALA A O 1
ATOM 572 N N . LEU A 1 74 ? 15.934 12.162 -17.061 1.00 87.50 74 LEU A N 1
ATOM 573 C CA . LEU A 1 74 ? 14.991 13.201 -16.633 1.00 87.50 74 LEU A CA 1
ATOM 574 C C . LEU A 1 74 ? 13.828 12.595 -15.834 1.00 87.50 74 LEU A C 1
ATOM 576 O O . LEU A 1 74 ? 13.511 13.067 -14.745 1.00 87.50 74 LEU A O 1
ATOM 580 N N . TYR A 1 75 ? 13.247 11.502 -16.330 1.00 89.44 75 TYR A N 1
ATOM 581 C CA . TYR A 1 75 ? 12.193 10.769 -15.634 1.00 89.44 75 TYR A CA 1
ATOM 582 C C . TYR A 1 75 ? 12.673 10.156 -14.312 1.00 89.44 75 TYR A C 1
ATOM 584 O O . TYR A 1 75 ? 11.985 10.271 -13.300 1.00 89.44 75 TYR A O 1
ATOM 592 N N . ILE A 1 76 ? 13.872 9.567 -14.278 1.00 87.81 76 ILE A N 1
ATOM 593 C CA . ILE A 1 76 ? 14.454 9.027 -13.043 1.00 87.81 76 ILE A CA 1
ATOM 594 C C . ILE A 1 76 ? 14.631 10.128 -11.993 1.00 87.81 76 ILE A C 1
ATOM 596 O O . ILE A 1 76 ? 14.171 9.966 -10.870 1.00 87.81 76 ILE A O 1
ATOM 600 N N . PHE A 1 77 ? 15.292 11.239 -12.316 1.00 87.75 77 PHE A N 1
ATOM 601 C CA . PHE A 1 77 ? 15.641 12.244 -11.308 1.00 87.75 77 PHE A CA 1
ATOM 602 C C . PHE A 1 77 ? 14.460 13.143 -10.941 1.00 87.75 77 PHE A C 1
ATOM 604 O O . PHE A 1 77 ? 14.210 13.383 -9.759 1.00 87.75 77 PHE A O 1
ATOM 611 N N . VAL A 1 78 ? 13.723 13.628 -11.940 1.00 86.69 78 VAL A N 1
ATOM 612 C CA . VAL A 1 78 ? 12.622 14.579 -11.738 1.00 86.69 78 VAL A CA 1
ATOM 613 C C . VAL A 1 78 ? 11.314 13.850 -11.454 1.00 86.69 78 VAL A C 1
ATOM 615 O O . VAL A 1 78 ? 10.581 14.248 -10.555 1.00 86.69 78 VAL A O 1
ATOM 618 N N . GLY A 1 79 ? 11.019 12.776 -12.185 1.00 85.25 79 GLY A N 1
ATOM 619 C CA . GLY A 1 79 ? 9.797 11.997 -11.988 1.00 85.25 79 GLY A CA 1
ATOM 620 C C . GLY A 1 79 ? 9.862 11.138 -10.727 1.00 85.25 79 GLY A C 1
ATOM 621 O O . GLY A 1 79 ? 9.035 11.277 -9.832 1.00 85.25 79 GLY A O 1
ATOM 622 N N . ILE A 1 80 ? 10.853 10.257 -10.614 1.00 85.44 80 ILE A N 1
ATOM 623 C CA . ILE A 1 80 ? 10.940 9.318 -9.485 1.00 85.44 80 ILE A CA 1
ATOM 624 C C . ILE A 1 80 ? 11.666 9.957 -8.295 1.00 85.44 80 ILE A C 1
ATOM 626 O O . ILE A 1 80 ? 11.154 9.958 -7.180 1.00 85.44 80 ILE A O 1
ATOM 630 N N . GLY A 1 81 ? 12.847 10.530 -8.513 1.00 86.31 81 GLY A N 1
ATOM 631 C CA . GLY A 1 81 ? 13.714 11.031 -7.449 1.00 86.31 81 GLY A CA 1
ATOM 632 C C . GLY A 1 81 ? 13.047 12.116 -6.609 1.00 86.31 81 GLY A C 1
ATOM 633 O O . GLY A 1 81 ? 12.977 11.993 -5.387 1.00 86.31 81 GLY A O 1
ATOM 634 N N . LEU A 1 82 ? 12.495 13.148 -7.253 1.00 86.88 82 LEU A N 1
ATOM 635 C CA . LEU A 1 82 ? 11.808 14.235 -6.554 1.00 86.88 82 LEU A CA 1
ATOM 636 C C . LEU A 1 82 ? 10.599 13.732 -5.757 1.00 86.88 82 LEU A C 1
ATOM 638 O O . LEU A 1 82 ? 10.422 14.117 -4.602 1.00 86.88 82 LEU A O 1
ATOM 642 N N . THR A 1 83 ? 9.781 12.857 -6.344 1.00 85.94 83 THR A N 1
ATOM 643 C CA . THR A 1 83 ? 8.573 12.355 -5.676 1.00 85.94 83 THR A CA 1
ATOM 644 C C . THR A 1 83 ? 8.909 11.471 -4.482 1.00 85.94 83 THR A C 1
ATOM 646 O O . THR A 1 83 ? 8.293 11.624 -3.426 1.00 85.94 83 THR A O 1
ATOM 649 N N . PHE A 1 84 ? 9.957 10.648 -4.585 1.00 85.25 84 PHE A N 1
ATOM 650 C CA . PHE A 1 84 ? 10.511 9.918 -3.448 1.00 85.25 84 PHE A CA 1
ATOM 651 C C . PHE A 1 84 ? 11.044 10.868 -2.372 1.00 85.25 84 PHE A C 1
ATOM 653 O O . PHE A 1 84 ? 10.656 10.740 -1.216 1.00 85.25 84 PHE A O 1
ATOM 660 N N . ILE A 1 85 ? 11.871 11.859 -2.715 1.00 87.12 85 ILE A N 1
ATOM 661 C CA . ILE A 1 85 ? 12.425 12.804 -1.729 1.00 87.12 85 ILE A CA 1
ATOM 662 C C . ILE A 1 85 ? 11.308 13.504 -0.950 1.00 87.12 85 ILE A C 1
ATOM 664 O O . ILE A 1 85 ? 11.362 13.570 0.280 1.00 87.12 85 ILE A O 1
ATOM 668 N N . VAL A 1 86 ? 10.272 13.988 -1.640 1.00 87.00 86 VAL A N 1
ATOM 669 C CA . VAL A 1 86 ? 9.166 14.678 -0.971 1.00 87.00 86 VAL A CA 1
ATOM 670 C C . VAL A 1 86 ? 8.336 13.710 -0.126 1.00 87.00 86 VAL A C 1
ATOM 672 O O . VAL A 1 86 ? 8.019 14.037 1.018 1.00 87.00 86 VAL A O 1
ATOM 675 N N . ALA A 1 87 ? 8.042 12.505 -0.622 1.00 84.25 87 ALA A N 1
ATOM 676 C CA . ALA A 1 87 ? 7.336 11.487 0.156 1.00 84.25 87 ALA A CA 1
ATOM 677 C C . ALA A 1 87 ? 8.094 11.133 1.448 1.00 84.25 87 ALA A C 1
ATOM 679 O O . ALA A 1 87 ? 7.506 11.124 2.531 1.00 84.25 87 ALA A O 1
ATOM 680 N N . TYR A 1 88 ? 9.413 10.933 1.365 1.00 83.94 88 TYR A N 1
ATOM 681 C CA . TYR A 1 88 ? 10.262 10.663 2.528 1.00 83.94 88 TYR A CA 1
ATOM 682 C C . TYR A 1 88 ? 10.310 11.854 3.482 1.00 83.94 88 TYR A C 1
ATOM 684 O O . TYR A 1 88 ? 10.240 11.671 4.697 1.00 83.94 88 TYR A O 1
ATOM 692 N N . GLY A 1 89 ? 10.374 13.076 2.950 1.00 86.75 89 GLY A N 1
ATOM 693 C CA . GLY A 1 89 ? 10.301 14.299 3.743 1.00 86.75 89 GLY A CA 1
ATOM 694 C C . GLY A 1 89 ? 9.007 14.388 4.554 1.00 86.75 89 GLY A C 1
ATOM 695 O O . GLY A 1 89 ? 9.059 14.648 5.756 1.00 86.75 89 GLY A O 1
ATOM 696 N N . ILE A 1 90 ? 7.858 14.105 3.930 1.00 85.38 90 ILE A N 1
ATOM 697 C CA . ILE A 1 90 ? 6.545 14.098 4.594 1.00 85.38 90 ILE A CA 1
ATOM 698 C C . ILE A 1 90 ? 6.499 13.029 5.687 1.00 85.38 90 ILE A C 1
ATOM 700 O O . ILE A 1 90 ? 6.117 13.332 6.816 1.00 85.38 90 ILE A O 1
ATOM 704 N N . VAL A 1 91 ? 6.932 11.799 5.393 1.00 82.19 91 VAL A N 1
ATOM 705 C CA . VAL A 1 91 ? 6.947 10.708 6.380 1.00 82.19 91 VAL A CA 1
ATOM 706 C C . VAL A 1 91 ? 7.828 11.073 7.571 1.00 82.19 91 VAL A C 1
ATOM 708 O O . VAL A 1 91 ? 7.372 10.997 8.709 1.00 82.19 91 VAL A O 1
ATOM 711 N N . LEU A 1 92 ? 9.058 11.540 7.338 1.00 84.56 92 LEU A N 1
ATOM 712 C CA . LEU A 1 92 ? 9.965 11.960 8.409 1.00 84.56 92 LEU A CA 1
ATOM 713 C C . LEU A 1 92 ? 9.389 13.122 9.226 1.00 84.56 92 LEU A C 1
ATOM 715 O O . LEU A 1 92 ? 9.511 13.131 10.453 1.00 84.56 92 LEU A O 1
ATOM 719 N N . PHE A 1 93 ? 8.731 14.083 8.576 1.00 86.75 93 PHE A N 1
ATOM 720 C CA . PHE A 1 93 ? 8.050 15.183 9.252 1.00 86.75 93 PHE A CA 1
ATOM 721 C C . PHE A 1 93 ? 6.910 14.679 10.150 1.00 86.75 93 PHE A C 1
ATOM 723 O O . PHE A 1 93 ? 6.862 15.027 11.333 1.00 86.75 93 PHE A O 1
ATOM 730 N N . CYS A 1 94 ? 6.044 13.799 9.638 1.00 82.94 94 CYS A N 1
ATOM 731 C CA . CYS A 1 94 ? 4.966 13.171 10.402 1.00 82.94 94 CYS A CA 1
ATOM 732 C C . CYS A 1 94 ? 5.507 12.354 11.582 1.00 82.94 94 CYS A C 1
ATOM 734 O O . CYS A 1 94 ? 5.015 12.494 12.702 1.00 82.94 94 CYS A O 1
ATOM 736 N N . VAL A 1 95 ? 6.559 11.559 11.361 1.00 81.56 95 VAL A N 1
ATOM 737 C CA . VAL A 1 95 ? 7.219 10.758 12.400 1.00 81.56 95 VAL A CA 1
ATOM 738 C C . VAL A 1 95 ? 7.723 11.658 13.524 1.00 81.56 95 VAL A C 1
ATOM 740 O O . VAL A 1 95 ? 7.421 11.420 14.694 1.00 81.56 95 VAL A O 1
ATOM 743 N N . ARG A 1 96 ? 8.438 12.739 13.187 1.00 86.38 96 ARG A N 1
ATOM 744 C CA . ARG A 1 96 ? 8.931 13.712 14.175 1.00 86.38 96 ARG A CA 1
ATOM 745 C C . ARG A 1 96 ? 7.790 14.401 14.920 1.00 86.38 96 ARG A C 1
ATOM 747 O O . ARG A 1 96 ? 7.893 14.568 16.133 1.00 86.38 96 ARG A O 1
ATOM 754 N N . GLY A 1 97 ? 6.711 14.764 14.226 1.00 85.50 97 GLY A N 1
ATOM 755 C CA . GLY A 1 97 ? 5.517 15.359 14.830 1.00 85.50 97 GLY A CA 1
ATOM 756 C C . GLY A 1 97 ? 4.850 14.432 15.848 1.00 85.50 97 GLY A C 1
ATOM 757 O O . GLY A 1 97 ? 4.582 14.845 16.975 1.00 85.50 97 GLY A O 1
ATOM 758 N N . ILE A 1 98 ? 4.665 13.158 15.493 1.00 81.69 98 ILE A N 1
ATOM 759 C CA . ILE A 1 98 ? 4.098 12.137 16.383 1.00 81.69 98 ILE A CA 1
ATOM 760 C C . ILE A 1 98 ? 5.006 11.908 17.596 1.00 81.69 98 ILE A C 1
ATOM 762 O O . ILE A 1 98 ? 4.528 11.902 18.730 1.00 81.69 98 ILE A O 1
ATOM 766 N N . LEU A 1 99 ? 6.319 11.764 17.390 1.00 82.44 99 LEU A N 1
ATOM 767 C CA . LEU A 1 99 ? 7.275 11.580 18.487 1.00 82.44 99 LEU A CA 1
ATOM 768 C C . LEU A 1 99 ? 7.292 12.782 19.440 1.00 82.44 99 LEU A C 1
ATOM 770 O O . LEU A 1 99 ? 7.330 12.597 20.658 1.00 82.44 99 LEU A O 1
ATOM 774 N N . LYS A 1 100 ? 7.216 14.006 18.902 1.00 87.56 100 LYS A N 1
ATOM 775 C CA . LYS A 1 100 ? 7.110 15.234 19.698 1.00 87.56 100 LYS A CA 1
ATOM 776 C C . LYS A 1 100 ? 5.817 15.255 20.516 1.00 87.56 100 LYS A C 1
ATOM 778 O O . LYS A 1 100 ? 5.888 15.447 21.726 1.00 87.56 100 LYS A O 1
ATOM 783 N N . ALA A 1 101 ? 4.671 14.968 19.899 1.00 83.19 101 ALA A N 1
ATOM 784 C CA . ALA A 1 101 ? 3.379 14.929 20.584 1.00 83.19 101 ALA A CA 1
ATOM 785 C C . ALA A 1 101 ? 3.339 13.871 21.702 1.00 83.19 101 ALA A C 1
ATOM 787 O O . ALA A 1 101 ? 2.841 14.134 22.794 1.00 83.19 101 ALA A O 1
ATOM 788 N N . ILE A 1 102 ? 3.917 12.687 21.471 1.00 79.94 102 ILE A N 1
ATOM 789 C CA . ILE A 1 102 ? 4.029 11.637 22.496 1.00 79.94 102 ILE A CA 1
ATOM 790 C C . ILE A 1 102 ? 4.914 12.100 23.653 1.00 79.94 102 ILE A C 1
ATOM 792 O O . ILE A 1 102 ? 4.582 11.854 24.814 1.00 79.94 102 ILE A O 1
ATOM 796 N N . ARG A 1 103 ? 6.031 12.776 23.360 1.00 85.44 103 ARG A N 1
ATOM 797 C CA . ARG A 1 103 ? 6.927 13.314 24.388 1.00 85.44 103 ARG A CA 1
ATOM 798 C C . ARG A 1 103 ? 6.221 14.371 25.237 1.00 85.44 103 ARG A C 1
ATOM 800 O O . ARG A 1 103 ? 6.276 14.278 26.457 1.00 85.44 103 ARG A O 1
ATOM 807 N N . GLU A 1 104 ? 5.518 15.311 24.612 1.00 86.12 104 GLU A N 1
ATOM 808 C CA . GLU A 1 104 ? 4.747 16.351 25.308 1.00 86.12 104 GLU A CA 1
ATOM 809 C C . GLU A 1 104 ? 3.628 15.750 26.171 1.00 86.12 104 GLU A C 1
ATOM 811 O O . GLU A 1 104 ? 3.486 16.113 27.337 1.00 86.12 104 GLU A O 1
ATOM 816 N N . GLN A 1 105 ? 2.893 14.757 25.656 1.00 80.12 105 GLN A N 1
ATOM 817 C CA . GLN A 1 105 ? 1.888 14.035 26.445 1.00 80.12 105 GLN A CA 1
ATOM 818 C C . GLN A 1 105 ? 2.502 13.251 27.610 1.00 80.12 105 GLN A C 1
ATOM 820 O O . GLN A 1 105 ? 1.885 13.162 28.667 1.00 80.12 105 GLN A O 1
ATOM 825 N N . THR A 1 106 ? 3.705 12.698 27.440 1.00 81.19 106 THR A N 1
ATOM 826 C CA . THR A 1 106 ? 4.405 11.962 28.505 1.00 81.19 106 THR A CA 1
ATOM 827 C C . THR A 1 106 ? 4.877 12.897 29.621 1.00 81.19 106 THR A C 1
ATOM 829 O O . THR A 1 106 ? 4.845 12.505 30.782 1.00 81.19 106 THR A O 1
ATOM 832 N N . VAL A 1 107 ? 5.302 14.120 29.288 1.00 84.50 107 VAL A N 1
ATOM 833 C CA . VAL A 1 107 ? 5.796 15.104 30.269 1.00 84.50 107 VAL A CA 1
ATOM 834 C C . VAL A 1 107 ? 4.645 15.772 31.030 1.00 84.50 107 VAL A C 1
ATOM 836 O O . VAL A 1 107 ? 4.748 15.956 32.238 1.00 84.50 107 VAL A O 1
ATOM 839 N N . ASN A 1 108 ? 3.538 16.092 30.351 1.00 83.25 108 ASN A N 1
ATOM 840 C CA . ASN A 1 108 ? 2.470 16.913 30.931 1.00 83.25 108 ASN A CA 1
ATOM 841 C C . ASN A 1 108 ? 1.344 16.119 31.620 1.00 83.25 108 ASN A C 1
ATOM 843 O O . ASN A 1 108 ? 0.595 16.702 32.395 1.00 83.25 108 ASN A O 1
ATOM 847 N N . ASN A 1 109 ? 1.188 14.814 31.358 1.00 64.44 109 ASN A N 1
ATOM 848 C CA . ASN A 1 109 ? 0.097 14.005 31.921 1.00 64.44 109 ASN A CA 1
ATOM 849 C C . ASN A 1 109 ? 0.616 12.870 32.817 1.00 64.44 109 ASN A C 1
ATOM 851 O O . ASN A 1 109 ? 0.660 11.707 32.415 1.00 64.44 109 ASN A O 1
ATOM 855 N N . THR A 1 110 ? 0.920 13.194 34.074 1.00 60.59 110 THR A N 1
ATOM 856 C CA . THR A 1 110 ? 1.181 12.212 35.144 1.00 60.59 110 THR A CA 1
ATOM 857 C C . THR A 1 110 ? -0.068 11.427 35.572 1.00 60.59 110 THR A C 1
ATOM 859 O O . THR A 1 110 ? 0.062 10.388 36.210 1.00 60.59 110 THR A O 1
ATOM 862 N N . ALA A 1 111 ? -1.276 11.861 35.186 1.00 64.62 111 ALA A N 1
ATOM 863 C CA . ALA A 1 111 ? -2.539 11.250 35.616 1.00 64.62 111 ALA A CA 1
ATOM 864 C C . ALA A 1 111 ? -3.076 10.130 34.696 1.00 64.62 111 ALA A C 1
ATOM 866 O O . ALA A 1 111 ? -4.097 9.513 35.004 1.00 64.62 111 ALA A O 1
ATOM 867 N N . ARG A 1 112 ? -2.436 9.838 33.553 1.00 68.62 112 ARG A N 1
ATOM 868 C CA . ARG A 1 112 ? -2.910 8.764 32.662 1.00 68.62 112 ARG A CA 1
ATOM 869 C C . ARG A 1 112 ? -2.486 7.390 33.175 1.00 68.62 112 ARG A C 1
ATOM 871 O O . ARG A 1 112 ? -1.319 7.154 33.467 1.00 68.62 112 ARG A O 1
ATOM 878 N N . SER A 1 113 ? -3.435 6.452 33.185 1.00 80.69 113 SER A N 1
ATOM 879 C CA . SER A 1 113 ? -3.177 5.037 33.472 1.00 80.69 113 SER A CA 1
ATOM 880 C C . SER A 1 113 ? -2.010 4.503 32.631 1.00 80.69 113 SER A C 1
ATOM 882 O O . SER A 1 113 ? -1.995 4.632 31.401 1.00 80.69 113 SER A O 1
ATOM 884 N N . SER A 1 114 ? -1.055 3.844 33.291 1.00 81.75 114 SER A N 1
ATOM 885 C CA . SER A 1 114 ? 0.107 3.195 32.666 1.00 81.75 114 SER A CA 1
ATOM 886 C C . SER A 1 114 ? -0.287 2.224 31.542 1.00 81.75 114 SER A C 1
ATOM 888 O O . SER A 1 114 ? 0.438 2.082 30.552 1.00 81.75 114 SER A O 1
ATOM 890 N N . LYS A 1 115 ? -1.477 1.611 31.638 1.00 80.19 115 LYS A N 1
ATOM 891 C CA . LYS A 1 115 ? -2.048 0.724 30.614 1.00 80.19 115 LYS A CA 1
ATOM 892 C C . LYS A 1 115 ? -2.356 1.473 29.312 1.00 80.19 115 LYS A C 1
ATOM 894 O O . LYS A 1 115 ? -2.010 0.982 28.239 1.00 80.19 115 LYS A O 1
ATOM 899 N N . SER A 1 116 ? -2.938 2.672 29.400 1.00 77.19 116 SER A N 1
ATOM 900 C CA . SER A 1 116 ? -3.269 3.505 28.233 1.00 77.19 116 SER A CA 1
ATOM 901 C C . SER A 1 116 ? -2.006 3.961 27.497 1.00 77.19 116 SER A C 1
ATOM 903 O O . SER A 1 116 ? -1.905 3.799 26.282 1.00 77.19 116 SER A O 1
ATOM 905 N N . LEU A 1 117 ? -0.982 4.408 28.233 1.00 77.50 117 LEU A N 1
ATOM 906 C CA . LEU A 1 117 ? 0.312 4.777 27.646 1.00 77.50 117 LEU A CA 1
ATOM 907 C C . LEU A 1 117 ? 0.992 3.592 26.948 1.00 77.50 117 LEU A C 1
ATOM 909 O O . LEU A 1 117 ? 1.550 3.748 25.861 1.00 77.50 117 LEU A O 1
ATOM 913 N N . ARG A 1 118 ? 0.922 2.388 27.532 1.00 80.38 118 ARG A N 1
ATOM 914 C CA . ARG A 1 118 ? 1.463 1.171 26.907 1.00 80.38 118 ARG A CA 1
ATOM 915 C C . ARG A 1 118 ? 0.727 0.824 25.613 1.00 80.38 118 ARG A C 1
ATOM 917 O O . ARG A 1 118 ? 1.371 0.427 24.642 1.00 80.38 118 ARG A O 1
ATOM 924 N N . MET A 1 119 ? -0.595 0.991 25.588 1.00 78.56 119 MET A N 1
ATOM 925 C CA . MET A 1 119 ? -1.409 0.765 24.394 1.00 78.56 119 MET A CA 1
ATOM 926 C C . MET A 1 119 ? -1.100 1.791 23.299 1.00 78.56 119 MET A C 1
ATOM 928 O O . MET A 1 119 ? -0.843 1.399 22.164 1.00 78.56 119 MET A O 1
ATOM 932 N N . GLN A 1 120 ? -1.022 3.080 23.642 1.00 79.38 120 GLN A N 1
ATOM 933 C CA . GLN A 1 120 ? -0.661 4.137 22.693 1.00 79.38 120 GLN A CA 1
ATOM 934 C C . GLN A 1 120 ? 0.732 3.922 22.100 1.00 79.38 120 GLN A C 1
ATOM 936 O O . GLN A 1 120 ? 0.889 3.995 20.887 1.00 79.38 120 GLN A O 1
ATOM 941 N N . ARG A 1 121 ? 1.733 3.575 22.923 1.00 79.94 121 ARG A N 1
ATOM 942 C CA . ARG A 1 121 ? 3.084 3.265 22.426 1.00 79.94 121 ARG A CA 1
ATOM 943 C C . ARG A 1 121 ? 3.070 2.114 21.427 1.00 79.94 121 ARG A C 1
ATOM 945 O O . ARG A 1 121 ? 3.665 2.244 20.366 1.00 79.94 121 ARG A O 1
ATOM 952 N N . ARG A 1 122 ? 2.361 1.020 21.731 1.00 82.44 122 ARG A N 1
ATOM 953 C CA . ARG A 1 122 ? 2.232 -0.123 20.812 1.00 82.44 122 ARG A CA 1
ATOM 954 C C . ARG A 1 122 ? 1.545 0.268 19.507 1.00 82.44 122 ARG A C 1
ATOM 956 O O . ARG A 1 122 ? 2.047 -0.086 18.447 1.00 82.44 122 ARG A O 1
ATOM 963 N N . SER A 1 123 ? 0.454 1.029 19.586 1.00 81.00 123 SER A N 1
ATOM 964 C CA . SER A 1 123 ? -0.260 1.521 18.406 1.00 81.00 123 SER A CA 1
ATOM 965 C C . SER A 1 123 ? 0.634 2.401 17.534 1.00 81.00 123 SER A C 1
ATOM 967 O O . SER A 1 123 ? 0.660 2.225 16.321 1.00 81.00 123 SER A O 1
ATOM 969 N N . THR A 1 124 ? 1.409 3.308 18.132 1.00 77.12 124 THR A N 1
ATOM 970 C CA . THR A 1 124 ? 2.344 4.148 17.379 1.00 77.12 124 THR A CA 1
ATOM 971 C C . THR A 1 124 ? 3.461 3.323 16.760 1.00 77.12 124 THR A C 1
ATOM 973 O O . THR A 1 124 ? 3.754 3.505 15.586 1.00 77.12 124 THR A O 1
ATOM 976 N N . THR A 1 125 ? 4.089 2.412 17.510 1.00 80.38 125 THR A N 1
ATOM 977 C CA . THR A 1 125 ? 5.148 1.547 16.968 1.00 80.38 125 THR A CA 1
ATOM 978 C C . THR A 1 125 ? 4.641 0.737 15.780 1.00 80.38 125 THR A C 1
ATOM 980 O O . THR A 1 125 ? 5.352 0.620 14.789 1.00 80.38 125 THR A O 1
ATOM 983 N N . MET A 1 126 ? 3.408 0.239 15.852 1.00 81.62 126 MET A N 1
ATOM 984 C CA . MET A 1 126 ? 2.777 -0.491 14.759 1.00 81.62 126 MET A CA 1
ATOM 985 C C . MET A 1 126 ? 2.574 0.392 13.524 1.00 81.62 126 MET A C 1
ATOM 987 O O . MET A 1 126 ? 3.047 0.024 12.456 1.00 81.62 126 MET A O 1
ATOM 991 N N . LEU A 1 127 ? 1.993 1.587 13.679 1.00 79.38 127 LEU A N 1
ATOM 992 C CA . LEU A 1 127 ? 1.827 2.541 12.573 1.00 79.38 127 LEU A CA 1
ATOM 993 C C . LEU A 1 127 ? 3.168 2.954 11.948 1.00 79.38 127 LEU A C 1
ATOM 995 O O . LEU A 1 127 ? 3.282 3.081 10.732 1.00 79.38 127 LEU A O 1
ATOM 999 N N . MET A 1 128 ? 4.206 3.141 12.769 1.00 80.88 128 MET A N 1
ATOM 1000 C CA . MET A 1 128 ? 5.549 3.453 12.274 1.00 80.88 128 MET A CA 1
ATOM 1001 C C . MET A 1 128 ? 6.133 2.298 11.469 1.00 80.88 128 MET A C 1
ATOM 1003 O O . MET A 1 128 ? 6.781 2.540 10.456 1.00 80.88 128 MET A O 1
ATOM 1007 N N . LEU A 1 129 ? 5.931 1.059 11.912 1.00 80.75 129 LEU A N 1
ATOM 1008 C CA . LEU A 1 129 ? 6.456 -0.126 11.243 1.00 80.75 129 LEU A CA 1
ATOM 1009 C C . LEU A 1 129 ? 5.709 -0.380 9.927 1.00 80.75 129 LEU A C 1
ATOM 1011 O O . LEU A 1 129 ? 6.347 -0.600 8.902 1.00 80.75 129 LEU A O 1
ATOM 1015 N N . GLU A 1 130 ? 4.384 -0.232 9.935 1.00 80.88 130 GLU A N 1
ATOM 1016 C CA . GLU A 1 130 ? 3.529 -0.327 8.749 1.00 80.88 130 GLU A CA 1
ATOM 1017 C C . GLU A 1 130 ? 3.899 0.711 7.683 1.00 80.88 130 GLU A C 1
ATOM 1019 O O . GLU A 1 130 ? 3.956 0.386 6.500 1.00 80.88 130 GLU A O 1
ATOM 1024 N N . ALA A 1 131 ? 4.225 1.941 8.092 1.00 80.19 131 ALA A N 1
ATOM 1025 C CA . ALA A 1 131 ? 4.723 2.953 7.170 1.00 80.19 131 ALA A CA 1
ATOM 1026 C C . ALA A 1 131 ? 6.158 2.637 6.715 1.00 80.19 131 ALA A C 1
ATOM 1028 O O . ALA A 1 131 ? 6.437 2.551 5.523 1.00 80.19 131 ALA A O 1
ATOM 1029 N N . THR A 1 132 ? 7.089 2.442 7.650 1.00 81.00 132 THR A N 1
ATOM 1030 C CA . THR A 1 132 ? 8.533 2.407 7.356 1.00 81.00 132 THR A CA 1
ATOM 1031 C C . THR A 1 132 ? 8.941 1.194 6.529 1.00 81.00 132 THR A C 1
ATOM 1033 O O . THR A 1 132 ? 9.844 1.305 5.703 1.00 81.00 132 THR A O 1
ATOM 1036 N N . VAL A 1 133 ? 8.303 0.040 6.726 1.00 84.31 133 VAL A N 1
ATOM 1037 C CA . VAL A 1 133 ? 8.738 -1.208 6.090 1.00 84.31 133 VAL A CA 1
ATOM 1038 C C . VAL A 1 133 ? 8.574 -1.179 4.560 1.00 84.31 133 VAL A C 1
ATOM 1040 O O . VAL A 1 133 ? 9.578 -1.373 3.869 1.00 84.31 133 VAL A O 1
ATOM 1043 N N . PRO A 1 134 ? 7.394 -0.863 3.990 1.00 81.69 134 PRO A N 1
ATOM 1044 C CA . PRO A 1 134 ? 7.236 -0.668 2.547 1.00 81.69 134 PRO A CA 1
ATOM 1045 C C . PRO A 1 134 ? 8.181 0.394 1.989 1.00 81.69 134 PRO A C 1
ATOM 1047 O O . PRO A 1 134 ? 8.795 0.174 0.946 1.00 81.69 134 PRO A O 1
ATOM 1050 N N . PHE A 1 135 ? 8.344 1.516 2.702 1.00 81.31 135 PHE A N 1
ATOM 1051 C CA . PHE A 1 135 ? 9.267 2.574 2.294 1.00 81.31 135 PHE A CA 1
ATOM 1052 C C . PHE A 1 135 ? 10.707 2.067 2.220 1.00 81.31 135 PHE A C 1
ATOM 1054 O O . PHE A 1 135 ? 11.384 2.304 1.228 1.00 81.31 135 PHE A O 1
ATOM 1061 N N . PHE A 1 136 ? 11.186 1.332 3.221 1.00 85.31 136 PHE A N 1
ATOM 1062 C CA . PHE A 1 136 ? 12.546 0.806 3.219 1.00 85.31 136 PHE A CA 1
ATOM 1063 C C . PHE A 1 136 ? 12.781 -0.151 2.044 1.00 85.31 136 PHE A C 1
ATOM 1065 O O . PHE A 1 136 ? 13.722 0.043 1.275 1.00 85.31 136 PHE A O 1
ATOM 1072 N N . PHE A 1 137 ? 11.898 -1.133 1.848 1.00 85.75 137 PHE A N 1
ATOM 1073 C CA . PHE A 1 137 ? 12.058 -2.120 0.779 1.00 85.75 137 PHE A CA 1
ATOM 1074 C C . PHE A 1 137 ? 11.941 -1.507 -0.621 1.00 85.75 137 PHE A C 1
ATOM 1076 O O . PHE A 1 137 ? 12.771 -1.797 -1.487 1.00 85.75 137 PHE A O 1
ATOM 1083 N N . LEU A 1 138 ? 10.963 -0.624 -0.847 1.00 84.88 138 LEU A N 1
ATOM 1084 C CA . LEU A 1 138 ? 10.809 0.061 -2.133 1.00 84.88 138 LEU A CA 1
ATOM 1085 C C . LEU A 1 138 ? 11.966 1.026 -2.395 1.00 84.88 138 LEU A C 1
ATOM 1087 O O . LEU A 1 138 ? 12.522 1.020 -3.489 1.00 84.88 138 LEU A O 1
ATOM 1091 N N . GLY A 1 139 ? 12.367 1.812 -1.394 1.00 85.56 139 GLY A N 1
ATOM 1092 C CA . GLY A 1 139 ? 13.457 2.776 -1.517 1.00 85.56 139 GLY A CA 1
ATOM 1093 C C . GLY A 1 139 ? 14.796 2.128 -1.828 1.00 85.56 139 GLY A C 1
ATOM 1094 O O . GLY A 1 139 ? 15.487 2.572 -2.741 1.00 85.56 139 GLY A O 1
ATOM 1095 N N . VAL A 1 140 ? 15.147 1.048 -1.121 1.00 86.44 140 VAL A N 1
ATOM 1096 C CA . VAL A 1 140 ? 16.370 0.281 -1.407 1.00 86.44 140 VAL A CA 1
ATOM 1097 C C . VAL A 1 140 ? 16.310 -0.301 -2.817 1.00 86.44 140 VAL A C 1
ATOM 1099 O O . VAL A 1 140 ? 17.282 -0.193 -3.563 1.00 86.44 140 VAL A O 1
ATOM 1102 N N . THR A 1 141 ? 15.162 -0.852 -3.218 1.00 87.50 141 THR A N 1
ATOM 1103 C CA . THR A 1 141 ? 15.018 -1.461 -4.543 1.00 87.50 141 THR A CA 1
ATOM 1104 C C . THR A 1 141 ? 15.188 -0.443 -5.668 1.00 87.50 141 THR A C 1
ATOM 1106 O O . THR A 1 141 ? 16.013 -0.629 -6.564 1.00 87.50 141 THR A O 1
ATOM 1109 N N . VAL A 1 142 ? 14.452 0.668 -5.592 1.00 84.94 142 VAL A N 1
ATOM 1110 C CA . VAL A 1 142 ? 14.525 1.762 -6.568 1.00 84.94 142 VAL A CA 1
ATOM 1111 C C . VAL A 1 142 ? 15.911 2.406 -6.564 1.00 84.94 142 VAL A C 1
ATOM 1113 O O . VAL A 1 142 ? 16.454 2.690 -7.631 1.00 84.94 142 VAL A O 1
ATOM 1116 N N . GLY A 1 143 ? 16.514 2.596 -5.388 1.00 86.50 143 GLY A N 1
ATOM 1117 C CA . GLY A 1 143 ? 17.842 3.183 -5.235 1.00 86.50 143 GLY A CA 1
ATOM 1118 C C . GLY A 1 143 ? 18.933 2.351 -5.904 1.00 86.50 143 GLY A C 1
ATOM 1119 O O . GLY A 1 143 ? 19.701 2.879 -6.704 1.00 86.50 143 GLY A O 1
ATOM 1120 N N . VAL A 1 144 ? 18.968 1.040 -5.648 1.00 88.31 144 VAL A N 1
ATOM 1121 C CA . VAL A 1 144 ? 19.934 0.136 -6.292 1.00 88.31 144 VAL A CA 1
ATOM 1122 C C . VAL A 1 144 ? 19.704 0.068 -7.800 1.00 88.31 144 VAL A C 1
ATOM 1124 O O . VAL A 1 144 ? 20.674 0.132 -8.550 1.00 88.31 144 VAL A O 1
ATOM 1127 N N . PHE A 1 145 ? 18.449 -0.006 -8.262 1.00 85.56 145 PHE A N 1
ATOM 1128 C CA . PHE A 1 145 ? 18.145 -0.022 -9.698 1.00 85.56 145 PHE A CA 1
ATOM 1129 C C . PHE A 1 145 ? 18.640 1.252 -10.392 1.00 85.56 145 PHE A C 1
ATOM 1131 O O . PHE A 1 145 ? 19.269 1.200 -11.447 1.00 85.56 145 PHE A O 1
ATOM 1138 N N . THR A 1 146 ? 18.408 2.397 -9.753 1.00 84.50 146 THR A N 1
ATOM 1139 C CA . THR A 1 146 ? 18.842 3.704 -10.248 1.00 84.50 146 THR A CA 1
ATOM 1140 C C . THR A 1 146 ? 20.364 3.805 -10.293 1.00 84.50 146 THR A C 1
ATOM 1142 O O . THR A 1 146 ? 20.921 4.194 -11.317 1.00 84.50 146 THR A O 1
ATOM 1145 N N . LEU A 1 147 ? 21.053 3.419 -9.215 1.00 87.75 147 LEU A N 1
ATOM 1146 C CA . LEU A 1 147 ? 22.514 3.467 -9.142 1.00 87.75 147 LEU A CA 1
ATOM 1147 C C . LEU A 1 147 ? 23.178 2.509 -10.132 1.00 87.75 147 LEU A C 1
ATOM 1149 O O . LEU A 1 147 ? 24.136 2.901 -10.792 1.00 87.75 147 LEU A O 1
ATOM 1153 N N . ALA A 1 148 ? 22.660 1.289 -10.281 1.00 87.38 148 ALA A N 1
ATOM 1154 C CA . ALA A 1 148 ? 23.169 0.337 -11.263 1.00 87.38 148 ALA A CA 1
ATOM 1155 C C . ALA A 1 148 ? 22.981 0.856 -12.696 1.00 87.38 148 ALA A C 1
ATOM 1157 O O . ALA A 1 148 ? 23.920 0.811 -13.487 1.00 87.38 148 ALA A O 1
ATOM 1158 N N . GLY A 1 149 ? 21.812 1.435 -13.000 1.00 83.00 149 GLY A N 1
ATOM 1159 C CA . GLY A 1 149 ? 21.553 2.077 -14.289 1.00 83.00 149 GLY A CA 1
ATOM 1160 C C . GLY A 1 149 ? 22.511 3.237 -14.579 1.00 83.00 149 GLY A C 1
ATOM 1161 O O . GLY A 1 149 ? 23.044 3.326 -15.681 1.00 83.00 149 GLY A O 1
ATOM 1162 N N . LEU A 1 150 ? 22.787 4.087 -13.584 1.00 84.56 150 LEU A N 1
ATOM 1163 C CA . LEU A 1 150 ? 23.750 5.192 -13.700 1.00 84.56 150 LEU A CA 1
ATOM 1164 C C . LEU A 1 150 ? 25.195 4.709 -13.864 1.00 84.56 150 LEU A C 1
ATOM 1166 O O . LEU A 1 150 ? 25.954 5.309 -14.619 1.00 84.56 150 LEU A O 1
ATOM 1170 N N . ALA A 1 151 ? 25.566 3.627 -13.182 1.00 88.06 151 ALA A N 1
ATOM 1171 C CA . ALA A 1 151 ? 26.893 3.028 -13.274 1.00 88.06 151 ALA A CA 1
ATOM 1172 C C . ALA A 1 151 ? 27.090 2.179 -14.545 1.00 88.06 151 ALA A C 1
ATOM 1174 O O . ALA A 1 151 ? 28.193 1.693 -14.780 1.00 88.06 151 ALA A O 1
ATOM 1175 N N . GLY A 1 152 ? 26.039 1.977 -15.350 1.00 83.50 152 GLY A N 1
ATOM 1176 C CA . GLY A 1 152 ? 26.075 1.080 -16.506 1.00 83.50 152 GLY A CA 1
ATOM 1177 C C . GLY A 1 152 ? 26.276 -0.389 -16.120 1.00 83.50 152 GLY A C 1
ATOM 1178 O O . GLY A 1 152 ? 26.773 -1.169 -16.926 1.00 83.50 152 GLY A O 1
ATOM 1179 N N . VAL A 1 153 ? 25.929 -0.763 -14.886 1.00 88.81 153 VAL A N 1
ATOM 1180 C CA . VAL A 1 153 ? 26.060 -2.133 -14.388 1.00 88.81 153 VAL A CA 1
ATOM 1181 C C . VAL A 1 153 ? 24.850 -2.939 -14.836 1.00 88.81 153 VAL A C 1
ATOM 1183 O O . VAL A 1 153 ? 23.706 -2.606 -14.520 1.00 88.81 153 VAL A O 1
ATOM 1186 N N . GLU A 1 154 ? 25.104 -4.035 -15.544 1.00 84.62 154 GLU A N 1
ATOM 1187 C CA . GLU A 1 154 ? 24.069 -5.001 -15.891 1.00 84.62 154 GLU A CA 1
ATOM 1188 C C . GLU A 1 154 ? 23.546 -5.683 -14.620 1.00 84.62 154 GLU A C 1
ATOM 1190 O O . GLU A 1 154 ? 24.275 -6.371 -13.908 1.00 84.62 154 GLU A O 1
ATOM 1195 N N . LEU A 1 155 ? 22.261 -5.486 -14.314 1.00 79.19 155 LEU A N 1
ATOM 1196 C CA . LEU A 1 155 ? 21.661 -6.033 -13.095 1.00 79.19 155 LEU A CA 1
ATOM 1197 C C . LEU A 1 155 ? 21.464 -7.555 -13.153 1.00 79.19 155 LEU A C 1
ATOM 1199 O O . LEU A 1 155 ? 21.429 -8.185 -12.099 1.00 79.19 155 LEU A O 1
ATOM 1203 N N . GLY A 1 156 ? 21.335 -8.150 -14.344 1.00 84.88 156 GLY A N 1
ATOM 1204 C CA . GLY A 1 156 ? 21.192 -9.599 -14.534 1.00 84.88 156 GLY A CA 1
ATOM 1205 C C . GLY A 1 156 ? 20.210 -10.250 -13.546 1.00 84.88 156 GLY A C 1
ATOM 1206 O O . GLY A 1 156 ? 19.069 -9.811 -13.395 1.00 84.88 156 GLY A O 1
ATOM 1207 N N . LEU A 1 157 ? 20.679 -11.272 -12.821 1.00 80.31 157 LEU A N 1
ATOM 1208 C CA . LEU A 1 157 ? 19.902 -11.987 -11.797 1.00 80.31 157 LEU A CA 1
ATOM 1209 C C . LEU A 1 157 ? 19.474 -11.092 -10.617 1.00 80.31 157 LEU A C 1
ATOM 1211 O O . LEU A 1 157 ? 18.430 -11.328 -10.007 1.00 80.31 157 LEU A O 1
ATOM 1215 N N . SER A 1 158 ? 20.229 -10.036 -10.309 1.00 78.88 158 SER A N 1
ATOM 1216 C CA . SER A 1 158 ? 19.900 -9.101 -9.227 1.00 78.88 158 SER A CA 1
ATOM 1217 C C . SER A 1 158 ? 18.577 -8.375 -9.487 1.00 78.88 158 SER A C 1
ATOM 1219 O O . SER A 1 158 ? 17.836 -8.111 -8.544 1.00 78.88 158 SER A O 1
ATOM 1221 N N . ALA A 1 159 ? 18.215 -8.116 -10.750 1.00 82.25 159 ALA A N 1
ATOM 1222 C CA . ALA A 1 159 ? 16.910 -7.542 -11.094 1.00 82.25 159 ALA A CA 1
ATOM 1223 C C . ALA A 1 159 ? 15.740 -8.472 -10.715 1.00 82.25 159 ALA A C 1
ATOM 1225 O O . ALA A 1 159 ? 14.683 -8.003 -10.283 1.00 82.25 159 ALA A O 1
ATOM 1226 N N . LEU A 1 160 ? 15.933 -9.791 -10.825 1.00 77.62 160 LEU A N 1
ATOM 1227 C CA . LEU A 1 160 ? 14.931 -10.786 -10.438 1.00 77.62 160 LEU A CA 1
ATOM 1228 C C . LEU A 1 160 ? 14.756 -10.830 -8.917 1.00 77.62 160 LEU A C 1
ATOM 1230 O O . LEU A 1 160 ? 13.628 -10.773 -8.431 1.00 77.62 160 LEU A O 1
ATOM 1234 N N . VAL A 1 161 ? 15.863 -10.843 -8.170 1.00 77.00 161 VAL A N 1
ATOM 1235 C CA . VAL A 1 161 ? 15.842 -10.765 -6.699 1.00 77.00 161 VAL A CA 1
ATOM 1236 C C . VAL A 1 161 ? 15.093 -9.510 -6.244 1.00 77.00 161 VAL A C 1
ATOM 1238 O O . VAL A 1 161 ? 14.201 -9.584 -5.402 1.00 77.00 161 VAL A O 1
ATOM 1241 N N . MET A 1 162 ? 15.375 -8.368 -6.866 1.00 82.00 162 MET A N 1
ATOM 1242 C CA . MET A 1 162 ? 14.695 -7.107 -6.573 1.00 82.00 162 MET A CA 1
ATOM 1243 C C . MET A 1 162 ? 13.201 -7.122 -6.901 1.00 82.00 162 MET A C 1
ATOM 1245 O O . MET A 1 162 ? 12.390 -6.605 -6.134 1.00 82.00 162 MET A O 1
ATOM 1249 N N . SER A 1 163 ? 12.811 -7.769 -7.998 1.00 80.38 163 SER A N 1
ATOM 1250 C CA . SER A 1 163 ? 11.398 -7.938 -8.354 1.00 80.38 163 SER A CA 1
ATOM 1251 C C . SER A 1 163 ? 10.645 -8.763 -7.307 1.00 80.38 163 SER A C 1
ATOM 1253 O O . SER A 1 163 ? 9.507 -8.439 -6.969 1.00 80.38 163 SER A O 1
ATOM 1255 N N . VAL A 1 164 ? 11.293 -9.783 -6.731 1.00 79.38 164 VAL A N 1
ATOM 1256 C CA . VAL A 1 164 ? 10.743 -10.558 -5.608 1.00 79.38 164 VAL A CA 1
ATOM 1257 C C . VAL A 1 164 ? 10.575 -9.679 -4.366 1.00 79.38 164 VAL A C 1
ATOM 1259 O O . VAL A 1 164 ? 9.521 -9.733 -3.736 1.00 79.38 164 VAL A O 1
ATOM 1262 N N . PHE A 1 165 ? 11.545 -8.816 -4.042 1.00 81.56 165 PHE A N 1
ATOM 1263 C CA . PHE A 1 165 ? 11.409 -7.871 -2.926 1.00 81.56 165 PHE A CA 1
ATOM 1264 C C . PHE A 1 165 ? 10.209 -6.935 -3.099 1.00 81.56 165 PHE A C 1
ATOM 1266 O O . PHE A 1 165 ? 9.418 -6.791 -2.168 1.00 81.56 165 PHE A O 1
ATOM 1273 N N . VAL A 1 166 ? 10.015 -6.361 -4.291 1.00 80.25 166 VAL A N 1
ATOM 1274 C CA . VAL A 1 166 ? 8.845 -5.513 -4.591 1.00 80.25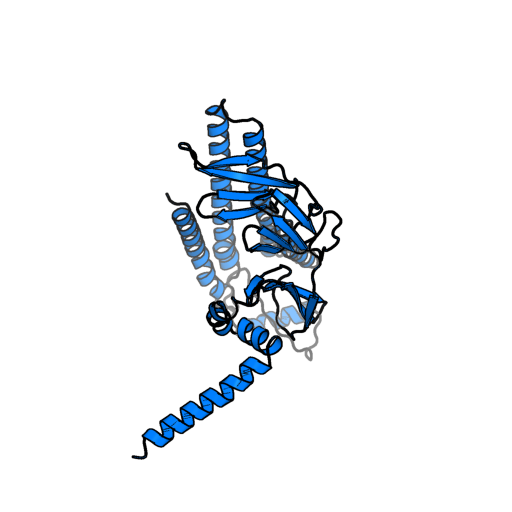 166 VAL A CA 1
ATOM 1275 C C . VAL A 1 166 ? 7.542 -6.309 -4.485 1.00 80.25 166 VAL A C 1
ATOM 1277 O O . VAL A 1 166 ? 6.568 -5.818 -3.918 1.00 80.25 166 VAL A O 1
ATOM 1280 N N . ALA A 1 167 ? 7.526 -7.556 -4.962 1.00 79.12 167 ALA A N 1
ATOM 1281 C CA . ALA A 1 167 ? 6.355 -8.428 -4.886 1.00 79.12 167 ALA A CA 1
ATOM 1282 C C . ALA A 1 167 ? 6.000 -8.861 -3.450 1.00 79.12 167 ALA A C 1
ATOM 1284 O O . ALA A 1 167 ? 4.842 -9.173 -3.174 1.00 79.12 167 ALA A O 1
ATOM 1285 N N . ILE A 1 168 ? 6.969 -8.863 -2.529 1.00 77.19 168 ILE A N 1
ATOM 1286 C CA . ILE A 1 168 ? 6.760 -9.185 -1.110 1.00 77.19 168 ILE A CA 1
ATOM 1287 C C . ILE A 1 168 ? 6.176 -7.994 -0.336 1.00 77.19 168 ILE A C 1
ATOM 1289 O O . ILE A 1 168 ? 5.508 -8.209 0.675 1.00 77.19 168 ILE A O 1
ATOM 1293 N N . VAL A 1 169 ? 6.341 -6.750 -0.803 1.00 77.88 169 VAL A N 1
ATOM 1294 C CA . VAL A 1 169 ? 5.839 -5.556 -0.092 1.00 77.88 169 VAL A CA 1
ATOM 1295 C C . VAL A 1 169 ? 4.341 -5.658 0.251 1.00 77.88 169 VAL A C 1
ATOM 1297 O O . VAL A 1 169 ? 4.010 -5.490 1.426 1.00 77.88 169 VAL A O 1
ATOM 1300 N N . PRO A 1 170 ? 3.433 -6.035 -0.674 1.00 73.12 170 PRO A N 1
ATOM 1301 C CA . PRO A 1 170 ? 2.029 -6.259 -0.330 1.00 73.12 170 PRO A CA 1
ATOM 1302 C C . PRO A 1 170 ? 1.817 -7.392 0.680 1.00 73.12 170 PRO A C 1
ATOM 1304 O O . PRO A 1 170 ? 0.891 -7.327 1.480 1.00 73.12 170 PRO A O 1
ATOM 1307 N N . ALA A 1 171 ? 2.640 -8.444 0.667 1.00 71.94 171 ALA A N 1
ATOM 1308 C CA . ALA A 1 171 ? 2.530 -9.539 1.633 1.00 71.94 171 ALA A CA 1
ATOM 1309 C C . ALA A 1 171 ? 2.900 -9.080 3.051 1.00 71.94 171 ALA A C 1
ATOM 1311 O O . ALA A 1 171 ? 2.260 -9.491 4.014 1.00 71.94 171 ALA A O 1
ATOM 1312 N N . VAL A 1 172 ? 3.880 -8.181 3.168 1.00 67.69 172 VAL A N 1
ATOM 1313 C CA . VAL A 1 172 ? 4.273 -7.566 4.442 1.00 67.69 172 VAL A CA 1
ATOM 1314 C C . VAL A 1 172 ? 3.228 -6.558 4.921 1.00 67.69 172 VAL A C 1
ATOM 1316 O O . VAL A 1 172 ? 2.944 -6.506 6.111 1.00 67.69 172 VAL A O 1
ATOM 1319 N N . GLN A 1 173 ? 2.597 -5.812 4.009 1.00 66.12 173 GLN A N 1
ATOM 1320 C CA . GLN A 1 173 ? 1.480 -4.914 4.339 1.00 66.12 173 GLN A CA 1
ATOM 1321 C C . GLN A 1 173 ? 0.209 -5.672 4.743 1.00 66.12 173 GLN A C 1
ATOM 1323 O O . GLN A 1 173 ? -0.540 -5.208 5.590 1.00 66.12 173 GLN A O 1
ATOM 1328 N N . ASN A 1 174 ? -0.018 -6.857 4.170 1.00 61.78 174 ASN A N 1
ATOM 1329 C CA . ASN A 1 174 ? -1.110 -7.751 4.559 1.00 61.78 174 ASN A CA 1
ATOM 1330 C C . ASN A 1 174 ? -0.799 -8.568 5.817 1.00 61.78 174 ASN A C 1
ATOM 1332 O O . ASN A 1 174 ? -1.649 -9.346 6.257 1.00 61.78 174 ASN A O 1
ATOM 1336 N N . PHE A 1 175 ? 0.392 -8.414 6.402 1.00 57.53 175 PHE A N 1
ATOM 1337 C CA . PHE A 1 175 ? 0.685 -8.932 7.728 1.00 57.53 175 PHE A CA 1
ATOM 1338 C C . PHE A 1 175 ? 0.008 -8.021 8.756 1.00 57.53 175 PHE A C 1
ATOM 1340 O O . PHE A 1 175 ? 0.669 -7.340 9.536 1.00 57.53 175 PHE A O 1
ATOM 1347 N N . ASP A 1 176 ? -1.329 -8.002 8.721 1.00 52.25 176 ASP A N 1
ATOM 1348 C CA . ASP A 1 176 ? -2.163 -7.539 9.820 1.00 52.25 176 ASP A CA 1
ATOM 1349 C C . ASP A 1 176 ? -1.636 -8.259 11.065 1.00 52.25 176 ASP A C 1
ATOM 1351 O O . ASP A 1 176 ? -1.732 -9.491 11.158 1.00 52.25 176 ASP A O 1
ATOM 1355 N N . PRO A 1 177 ? -1.027 -7.552 12.028 1.00 46.56 177 PRO A N 1
ATOM 1356 C CA . PRO A 1 177 ? -0.711 -8.172 13.292 1.00 46.56 177 PRO A CA 1
ATOM 1357 C C . PRO A 1 177 ? -2.022 -8.731 13.857 1.00 46.56 177 PRO A C 1
ATOM 1359 O O . PRO A 1 177 ? -3.074 -8.109 13.683 1.00 46.56 177 PRO A O 1
ATOM 1362 N N . PRO A 1 178 ? -1.997 -9.846 14.603 1.00 47.53 178 PRO A N 1
ATOM 1363 C CA . PRO A 1 178 ? -3.179 -10.434 15.250 1.00 47.53 178 PRO A CA 1
ATOM 1364 C C . PRO A 1 178 ? -3.846 -9.518 16.311 1.00 47.53 178 PRO A C 1
ATOM 1366 O O . PRO A 1 178 ? -4.556 -9.973 17.207 1.00 47.53 178 PRO A O 1
ATOM 1369 N N . SER A 1 179 ? -3.575 -8.213 16.271 1.00 42.34 179 SER A N 1
ATOM 1370 C CA . SER A 1 179 ? -4.174 -7.140 17.049 1.00 42.34 179 SER A CA 1
ATOM 1371 C C . SER A 1 179 ? -5.193 -6.305 16.276 1.00 42.34 179 SER A C 1
ATOM 1373 O O . SER A 1 179 ? -5.688 -5.341 16.861 1.00 42.34 179 SER A O 1
ATOM 1375 N N . THR A 1 180 ? -5.541 -6.628 15.023 1.00 48.22 180 THR A N 1
ATOM 1376 C CA . THR A 1 180 ? -6.785 -6.105 14.443 1.00 48.22 180 THR A CA 1
ATOM 1377 C C . THR A 1 180 ? -7.905 -6.624 15.328 1.00 48.22 180 THR A C 1
ATOM 1379 O O . THR A 1 180 ? -8.235 -7.808 15.292 1.00 48.22 180 THR A O 1
ATOM 1382 N N . LEU A 1 181 ? -8.382 -5.757 16.224 1.00 47.88 181 LEU A N 1
ATOM 1383 C CA . LEU A 1 181 ? -9.490 -6.007 17.130 1.00 47.88 181 LEU A CA 1
ATOM 1384 C C . LEU A 1 181 ? -10.568 -6.717 16.316 1.00 47.88 181 LEU A C 1
ATOM 1386 O O . LEU A 1 181 ? -11.192 -6.105 15.450 1.00 47.88 181 LEU A O 1
ATOM 1390 N N . ALA A 1 182 ? -10.771 -8.009 16.576 1.00 53.41 182 ALA A N 1
ATOM 1391 C CA . ALA A 1 182 ? -11.973 -8.723 16.174 1.00 53.41 182 ALA A CA 1
ATOM 1392 C C . ALA A 1 182 ? -13.098 -8.193 17.074 1.00 53.41 182 ALA A C 1
ATOM 1394 O O . ALA A 1 182 ? -13.576 -8.849 17.992 1.00 53.41 182 ALA A O 1
ATOM 1395 N N . GLY A 1 183 ? -13.360 -6.903 16.892 1.00 55.12 183 GLY A N 1
ATOM 1396 C CA . GLY A 1 183 ? -14.167 -6.042 17.711 1.00 55.12 183 GLY A CA 1
ATOM 1397 C C . GLY A 1 183 ? -15.353 -5.631 16.875 1.00 55.12 183 GLY A C 1
ATOM 1398 O O . GLY A 1 183 ? -15.184 -4.877 15.919 1.00 55.12 183 GLY A O 1
ATOM 1399 N N . CYS A 1 184 ? -16.542 -6.124 17.184 1.00 62.12 184 CYS A N 1
ATOM 1400 C CA . CYS A 1 184 ? -17.745 -5.589 16.562 1.00 62.12 184 CYS A CA 1
ATOM 1401 C C . CYS A 1 184 ? -18.307 -4.486 17.454 1.00 62.12 184 CYS A C 1
ATOM 1403 O O . CYS A 1 184 ? -18.584 -4.716 18.631 1.00 62.12 184 CYS A O 1
ATOM 1405 N N . ILE A 1 185 ? -18.414 -3.286 16.879 1.00 68.50 185 ILE A N 1
ATOM 1406 C CA . ILE A 1 185 ? -19.024 -2.121 17.514 1.00 68.50 185 ILE A CA 1
ATOM 1407 C C . ILE A 1 185 ? -20.481 -2.067 17.068 1.00 68.50 185 ILE A C 1
ATOM 1409 O O . ILE A 1 185 ? -20.784 -2.036 15.875 1.00 68.50 185 ILE A O 1
ATOM 1413 N N . PHE A 1 186 ? -21.374 -2.024 18.041 1.00 73.75 186 PHE A N 1
ATOM 1414 C CA . PHE A 1 186 ? -22.802 -1.843 17.867 1.00 73.75 186 PHE A CA 1
ATOM 1415 C C . PHE A 1 186 ? -23.198 -0.535 18.505 1.00 73.75 186 PHE A C 1
ATOM 1417 O O . PHE A 1 186 ? -22.731 -0.235 19.594 1.00 73.75 186 PHE A O 1
ATOM 1424 N N . ALA A 1 187 ? -24.099 0.199 17.874 1.00 62.66 187 ALA A N 1
ATOM 1425 C CA . ALA A 1 187 ? -24.779 1.308 18.514 1.00 62.66 187 ALA A CA 1
ATOM 1426 C C . ALA A 1 187 ? -26.283 1.059 18.396 1.00 62.66 187 ALA A C 1
ATOM 1428 O O . ALA A 1 187 ? -26.843 1.104 17.301 1.00 62.66 187 ALA A O 1
ATOM 1429 N N . ASP A 1 188 ? -26.926 0.753 19.520 1.00 68.81 188 ASP A N 1
ATOM 1430 C CA . ASP A 1 188 ? -28.359 0.987 19.679 1.00 68.81 188 ASP A CA 1
ATOM 1431 C C . ASP A 1 188 ? -28.545 2.447 20.124 1.00 68.81 188 ASP A C 1
ATOM 1433 O O . ASP A 1 188 ? -27.619 3.048 20.666 1.00 68.81 188 ASP A O 1
ATOM 1437 N N . LYS A 1 189 ? -29.734 3.032 19.934 1.00 72.69 189 LYS A N 1
ATOM 1438 C CA . LYS A 1 189 ? -30.055 4.450 20.204 1.00 72.69 189 LYS A CA 1
ATOM 1439 C C . LYS A 1 189 ? -29.631 4.961 21.589 1.00 72.69 189 LYS A C 1
ATOM 1441 O O . LYS A 1 189 ? -29.662 6.165 21.807 1.00 72.69 189 LYS A O 1
ATOM 1446 N N . LYS A 1 190 ? -29.311 4.068 22.529 1.00 76.44 190 LYS A N 1
ATOM 1447 C CA . LYS A 1 190 ? -28.900 4.392 23.897 1.00 76.44 190 LYS A CA 1
ATOM 1448 C C . LYS A 1 190 ? -27.578 3.762 24.341 1.00 76.44 190 LYS A C 1
ATOM 1450 O O . LYS A 1 190 ? -27.135 4.077 25.436 1.00 76.44 190 LYS A O 1
ATOM 1455 N N . ARG A 1 191 ? -26.997 2.822 23.584 1.00 81.38 191 ARG A N 1
ATOM 1456 C CA . ARG A 1 191 ? -25.883 1.990 24.075 1.00 81.38 191 ARG A CA 1
ATOM 1457 C C . ARG A 1 191 ? -24.922 1.635 22.960 1.00 81.38 191 ARG A C 1
ATOM 1459 O O . ARG A 1 191 ? -25.359 1.216 21.888 1.00 81.38 191 ARG A O 1
ATOM 1466 N N . VAL A 1 192 ? -23.625 1.733 23.240 1.00 83.50 192 VAL A N 1
ATOM 1467 C CA . VAL A 1 192 ? -22.582 1.256 22.329 1.00 83.50 192 VAL A CA 1
ATOM 1468 C C . VAL A 1 192 ? -22.042 -0.070 22.848 1.00 83.50 192 VAL A C 1
ATOM 1470 O O . VAL A 1 192 ? -21.385 -0.084 23.872 1.00 83.50 192 VAL A O 1
ATOM 1473 N N . LEU A 1 193 ? -22.279 -1.195 22.182 1.00 85.06 193 LEU A N 1
ATOM 1474 C CA . LEU A 1 193 ? -21.688 -2.471 22.597 1.00 85.06 193 LEU A CA 1
ATOM 1475 C C . LEU A 1 193 ? -20.420 -2.747 21.790 1.00 85.06 193 LEU A C 1
ATOM 1477 O O . LEU A 1 193 ? -20.425 -2.603 20.573 1.00 85.06 193 LEU A O 1
ATOM 1481 N N . ILE A 1 194 ? -19.341 -3.159 22.446 1.00 85.94 194 ILE A N 1
ATOM 1482 C CA . ILE A 1 194 ? -18.099 -3.577 21.791 1.00 85.94 194 ILE A CA 1
ATOM 1483 C C . ILE A 1 194 ? -17.786 -4.991 22.252 1.00 85.94 194 ILE A C 1
ATOM 1485 O O . ILE A 1 194 ? -17.363 -5.188 23.386 1.00 85.94 194 ILE A O 1
ATOM 1489 N N . TRP A 1 195 ? -17.979 -5.982 21.387 1.00 86.19 195 TRP A N 1
ATOM 1490 C CA . TRP A 1 195 ? -17.542 -7.343 21.700 1.00 86.19 195 TRP A CA 1
ATOM 1491 C C . TRP A 1 195 ? -16.124 -7.553 21.196 1.00 86.19 195 TRP A C 1
ATOM 1493 O O . TRP A 1 195 ? -15.895 -7.465 19.995 1.00 86.19 195 TRP A O 1
ATOM 1503 N N . ASN A 1 196 ? -15.189 -7.827 22.101 1.00 85.19 196 ASN A N 1
ATOM 1504 C CA . ASN A 1 196 ? -13.818 -8.188 21.779 1.00 85.19 196 ASN A CA 1
ATOM 1505 C C . ASN A 1 196 ? -13.699 -9.716 21.733 1.00 85.19 196 ASN A C 1
ATOM 1507 O O . ASN A 1 196 ? -13.542 -10.364 22.766 1.00 85.19 196 ASN A O 1
ATOM 1511 N N . ALA A 1 197 ? -13.741 -10.289 20.530 1.00 80.38 197 ALA A N 1
ATOM 1512 C CA . ALA A 1 197 ? -13.724 -11.739 20.336 1.00 80.38 197 ALA A CA 1
ATOM 1513 C C . ALA A 1 197 ? -12.397 -12.412 20.723 1.00 80.38 197 ALA A C 1
ATOM 1515 O O . ALA A 1 197 ? -12.340 -13.631 20.869 1.00 80.38 197 ALA A O 1
ATOM 1516 N N . ARG A 1 198 ? -11.318 -11.634 20.888 1.00 77.50 198 ARG A N 1
ATOM 1517 C CA . ARG A 1 198 ? -10.034 -12.157 21.366 1.00 77.50 198 ARG A CA 1
ATOM 1518 C C . ARG A 1 198 ? -10.076 -12.428 22.863 1.00 77.50 198 ARG A C 1
ATOM 1520 O O . ARG A 1 198 ? -9.651 -13.489 23.304 1.00 77.50 198 ARG A O 1
ATOM 1527 N N . ASP A 1 199 ? -10.561 -11.453 23.622 1.00 82.38 199 ASP A N 1
ATOM 1528 C CA . ASP A 1 199 ? -10.569 -11.526 25.083 1.00 82.38 199 ASP A CA 1
ATOM 1529 C C . ASP A 1 199 ? -11.880 -12.108 25.625 1.00 82.38 199 ASP A C 1
ATOM 1531 O O . ASP A 1 199 ? -11.987 -12.344 26.822 1.00 82.38 199 ASP A O 1
ATOM 1535 N N . HIS A 1 200 ? -12.862 -12.361 24.751 1.00 86.44 200 HIS A N 1
ATOM 1536 C CA . HIS A 1 200 ? -14.206 -12.818 25.115 1.00 86.44 200 HIS A CA 1
ATOM 1537 C C . HIS A 1 200 ? -14.960 -11.869 26.040 1.00 86.44 200 HIS A C 1
ATOM 1539 O O . HIS A 1 200 ? -15.846 -12.262 26.794 1.00 86.44 200 HIS A O 1
ATOM 1545 N N . VAL A 1 201 ? -14.635 -10.584 25.936 1.00 89.38 201 VAL A N 1
ATOM 1546 C CA . VAL A 1 201 ? -15.233 -9.546 26.765 1.00 89.38 201 VAL A CA 1
ATOM 1547 C C . VAL A 1 201 ? -16.198 -8.718 25.934 1.00 89.38 201 VAL A C 1
ATOM 1549 O O . VAL A 1 201 ? -15.850 -8.220 24.859 1.00 89.38 201 VAL A O 1
ATOM 1552 N N . LEU A 1 202 ? -17.419 -8.555 26.439 1.00 90.88 202 LEU A N 1
ATOM 1553 C CA . LEU A 1 202 ? -18.371 -7.585 25.920 1.00 90.88 202 LEU A CA 1
ATOM 1554 C C . LEU A 1 202 ? -18.273 -6.305 26.745 1.00 90.88 202 LEU A C 1
ATOM 1556 O O . LEU A 1 202 ? -18.415 -6.338 27.960 1.00 90.88 202 LEU A O 1
ATOM 1560 N N . TYR A 1 203 ? -18.061 -5.175 26.088 1.00 90.88 203 TYR A N 1
ATOM 1561 C CA . TYR A 1 203 ? -18.090 -3.862 26.716 1.00 90.88 203 TYR A CA 1
ATOM 1562 C C . TYR A 1 203 ? -19.378 -3.133 26.351 1.00 90.88 203 TYR A C 1
ATOM 1564 O O . TYR A 1 203 ? -19.834 -3.207 25.212 1.00 90.88 203 TYR A O 1
ATOM 1572 N N . GLU A 1 204 ? -19.933 -2.390 27.298 1.00 91.62 204 GLU A N 1
ATOM 1573 C CA . GLU A 1 204 ? -21.034 -1.456 27.095 1.00 91.62 204 GLU A CA 1
ATOM 1574 C C . GLU A 1 204 ? -20.533 -0.035 27.328 1.00 91.62 204 GLU A C 1
ATOM 1576 O O . GLU A 1 204 ? -20.017 0.299 28.391 1.00 91.62 204 GLU A O 1
ATOM 1581 N N . GLY A 1 205 ? -20.643 0.774 26.286 1.00 86.56 205 GLY A N 1
ATOM 1582 C CA . GLY A 1 205 ? -20.360 2.190 26.247 1.00 86.56 205 GLY A CA 1
ATOM 1583 C C . GLY A 1 205 ? -21.591 2.983 26.661 1.00 86.56 205 GLY A C 1
ATOM 1584 O O . GLY A 1 205 ? -22.648 2.853 26.035 1.00 86.56 205 GLY A O 1
ATOM 1585 N N . GLU A 1 206 ? -21.424 3.815 27.680 1.00 85.56 206 GLU A N 1
ATOM 1586 C CA . GLU A 1 206 ? -22.404 4.776 28.172 1.00 85.56 206 GLU A CA 1
ATOM 1587 C C . GLU A 1 206 ? -21.855 6.194 27.969 1.00 85.56 206 GLU A C 1
ATOM 1589 O O . GLU A 1 206 ? -20.672 6.465 28.216 1.00 85.56 206 GLU A O 1
ATOM 1594 N N . GLU A 1 207 ? -22.704 7.090 27.468 1.00 81.50 207 GLU A N 1
ATOM 1595 C CA . GLU A 1 207 ? -22.379 8.507 27.332 1.00 81.50 207 GLU A CA 1
ATOM 1596 C C . GLU A 1 207 ? -22.421 9.147 28.724 1.00 81.50 207 GLU A C 1
ATOM 1598 O O . GLU A 1 207 ? -23.478 9.240 29.341 1.00 81.50 207 GLU A O 1
ATOM 1603 N N . ALA A 1 208 ? -21.256 9.532 29.239 1.00 79.81 208 ALA A N 1
ATOM 1604 C CA . ALA A 1 208 ? -21.125 10.287 30.477 1.00 79.81 208 ALA A CA 1
ATOM 1605 C C . ALA A 1 208 ? -20.858 11.767 30.159 1.00 79.81 208 ALA A C 1
ATOM 1607 O O . ALA A 1 208 ? -20.377 12.094 29.072 1.00 79.81 208 ALA A O 1
ATOM 1608 N N . ASP A 1 209 ? -21.066 12.658 31.134 1.00 83.56 209 ASP A N 1
ATOM 1609 C CA . ASP A 1 209 ? -20.858 14.113 30.982 1.00 83.56 209 ASP A CA 1
ATOM 1610 C C . ASP A 1 209 ? -19.441 14.495 30.488 1.00 83.56 209 ASP A C 1
ATOM 1612 O O . ASP A 1 209 ? -19.238 15.565 29.920 1.00 83.56 209 ASP A O 1
ATOM 1616 N N . ASN A 1 210 ? -18.461 13.595 30.652 1.00 84.25 210 ASN A N 1
ATOM 1617 C CA . ASN A 1 210 ? -17.064 13.761 30.232 1.00 84.25 210 ASN A CA 1
ATOM 1618 C C . ASN A 1 210 ? -16.657 12.876 29.028 1.00 84.25 210 ASN A C 1
ATOM 1620 O O . ASN A 1 210 ? -15.462 12.713 28.761 1.00 84.25 210 ASN A O 1
ATOM 1624 N N . GLY A 1 211 ? -17.619 12.288 28.307 1.00 79.62 211 GLY A N 1
ATOM 1625 C CA . GLY A 1 211 ? -17.406 11.448 27.122 1.00 79.62 211 GLY A CA 1
ATOM 1626 C C . GLY A 1 211 ? -17.867 9.993 27.280 1.00 79.62 211 GLY A C 1
ATOM 1627 O O . GLY A 1 211 ? -18.519 9.626 28.252 1.00 79.62 211 GLY A O 1
ATOM 1628 N N . LEU A 1 212 ? -17.527 9.137 26.307 1.00 78.75 212 LEU A N 1
ATOM 1629 C CA . LEU A 1 212 ? -17.871 7.709 26.347 1.00 78.75 212 LEU A CA 1
ATOM 1630 C C . LEU A 1 212 ? -17.052 6.964 27.409 1.00 78.75 212 LEU A C 1
ATOM 1632 O O . LEU A 1 212 ? -15.824 6.881 27.319 1.00 78.75 212 LEU A O 1
ATOM 1636 N N . SER A 1 213 ? -17.747 6.369 28.375 1.00 82.75 213 SER A N 1
ATOM 1637 C CA . SER A 1 213 ? -17.182 5.426 29.341 1.00 82.75 213 SER A CA 1
ATOM 1638 C C . SER A 1 213 ? -17.584 4.003 28.962 1.00 82.75 213 SER A C 1
ATOM 1640 O O . SER A 1 213 ? -18.692 3.794 28.484 1.00 82.75 213 SER A O 1
ATOM 1642 N N . PHE A 1 214 ? -16.693 3.025 29.137 1.00 87.62 214 PHE A N 1
ATOM 1643 C CA . PHE A 1 214 ? -16.979 1.621 28.831 1.00 87.62 214 PHE A CA 1
ATOM 1644 C C . PHE A 1 214 ? -16.940 0.790 30.108 1.00 87.62 214 PHE A C 1
ATOM 1646 O O . PHE A 1 214 ? -15.951 0.841 30.842 1.00 87.62 214 PHE A O 1
ATOM 1653 N N . ARG A 1 215 ? -17.983 -0.006 30.342 1.00 92.69 215 ARG A N 1
ATOM 1654 C CA . ARG A 1 215 ? -18.026 -1.022 31.397 1.00 92.69 215 ARG A CA 1
ATOM 1655 C C . ARG A 1 215 ? -18.023 -2.418 30.797 1.00 92.69 215 ARG A C 1
ATOM 1657 O O . ARG A 1 215 ? -18.610 -2.655 29.748 1.00 92.69 215 ARG A O 1
ATOM 1664 N N . GLU A 1 216 ? -17.345 -3.337 31.461 1.00 93.81 216 GLU A N 1
ATOM 1665 C CA . GLU A 1 216 ? -17.342 -4.749 31.095 1.00 93.81 216 GLU A CA 1
ATOM 1666 C C . GLU A 1 216 ? -18.666 -5.405 31.506 1.00 93.81 216 GLU A C 1
ATOM 1668 O O . GLU A 1 216 ? -19.147 -5.210 32.623 1.00 93.81 216 GLU A O 1
ATOM 1673 N N . LEU A 1 217 ? -19.271 -6.150 30.582 1.00 94.50 217 LEU A N 1
ATOM 1674 C CA . LEU A 1 217 ? -20.473 -6.938 30.803 1.00 94.50 217 LEU A CA 1
ATOM 1675 C C . LEU A 1 217 ? -20.092 -8.402 31.011 1.00 94.50 217 LEU A C 1
ATOM 1677 O O . LEU A 1 217 ? -19.484 -9.030 30.144 1.00 94.50 217 LEU A O 1
ATOM 1681 N N . ASN A 1 218 ? -20.527 -8.963 32.137 1.00 95.69 218 ASN A N 1
ATOM 1682 C CA . ASN A 1 218 ? -20.408 -10.393 32.385 1.00 95.69 218 ASN A CA 1
ATOM 1683 C C . ASN A 1 218 ? -21.407 -11.133 31.495 1.00 95.69 218 ASN A C 1
ATOM 1685 O O . ASN A 1 218 ? -22.619 -10.988 31.664 1.00 95.69 218 ASN A O 1
ATOM 1689 N N . THR A 1 219 ? -20.893 -11.919 30.553 1.00 96.19 219 THR A N 1
ATOM 1690 C CA . THR A 1 219 ? -21.715 -12.816 29.736 1.00 96.19 219 THR A CA 1
ATOM 1691 C C . THR A 1 219 ? -21.631 -14.247 30.267 1.00 96.19 219 THR A C 1
ATOM 1693 O O . THR A 1 219 ? -20.692 -14.605 30.976 1.00 96.19 219 THR A O 1
ATOM 1696 N N . SER A 1 220 ? -22.640 -15.063 29.976 1.00 97.12 220 SER A N 1
ATOM 1697 C CA . SER A 1 220 ? -22.724 -16.467 30.413 1.00 97.12 220 SER A CA 1
ATOM 1698 C C . SER A 1 220 ? -23.157 -17.376 29.260 1.00 97.12 220 SER A C 1
ATOM 1700 O O . SER A 1 220 ? -23.482 -16.874 28.190 1.00 97.12 220 SER A O 1
ATOM 1702 N N . GLY A 1 221 ? -23.181 -18.697 29.453 1.00 96.69 221 GLY A N 1
ATOM 1703 C CA . GLY A 1 221 ? -23.703 -19.654 28.466 1.00 96.69 221 GLY A CA 1
ATOM 1704 C C . GLY A 1 221 ? -22.681 -20.143 27.434 1.00 96.69 221 GLY A C 1
ATOM 1705 O O . GLY A 1 221 ? -21.479 -20.159 27.695 1.00 96.69 221 GLY A O 1
ATOM 1706 N N . ASP A 1 222 ? -23.175 -20.570 26.268 1.00 96.00 222 ASP A N 1
ATOM 1707 C CA . ASP A 1 222 ? -22.387 -21.224 25.211 1.00 96.00 222 ASP A CA 1
ATOM 1708 C C . ASP A 1 222 ? -21.614 -20.200 24.370 1.00 96.00 222 ASP A C 1
ATOM 1710 O O . ASP A 1 222 ? -21.951 -19.933 23.216 1.00 96.00 222 ASP A O 1
ATOM 1714 N N . MET A 1 223 ? -20.602 -19.572 24.955 1.00 94.12 223 MET A N 1
ATOM 1715 C CA . MET A 1 223 ? -19.794 -18.570 24.264 1.00 94.12 223 MET A CA 1
ATOM 1716 C C . MET A 1 223 ? -18.976 -19.197 23.114 1.00 94.12 223 MET A C 1
ATOM 1718 O O . MET A 1 223 ? -18.490 -20.322 23.263 1.00 94.12 223 MET A O 1
ATOM 1722 N N . PRO A 1 224 ? -18.806 -18.512 21.964 1.00 93.25 224 PRO A N 1
ATOM 1723 C CA . PRO A 1 224 ? -17.895 -18.974 20.917 1.00 93.25 224 PRO A CA 1
ATOM 1724 C C . PRO A 1 224 ? -16.456 -19.103 21.426 1.00 93.25 224 PRO A C 1
ATOM 1726 O O . PRO A 1 224 ? -16.045 -18.377 22.324 1.00 93.25 224 PRO A O 1
ATOM 1729 N N . ASP A 1 225 ? -15.660 -19.972 20.798 1.00 92.19 225 ASP A N 1
ATOM 1730 C CA . ASP A 1 225 ? -14.202 -19.970 20.973 1.00 92.19 225 ASP A CA 1
ATOM 1731 C C . ASP A 1 225 ? -13.584 -18.655 20.472 1.00 92.19 225 ASP A C 1
ATOM 1733 O O . ASP A 1 225 ? -14.240 -17.862 19.797 1.00 92.19 225 ASP A O 1
ATOM 1737 N N . GLN A 1 226 ? -12.301 -18.406 20.767 1.00 89.62 226 GLN A N 1
ATOM 1738 C CA . GLN A 1 226 ? -11.599 -17.229 20.236 1.00 89.62 226 GLN A CA 1
ATOM 1739 C C . GLN A 1 226 ? -11.563 -17.297 18.702 1.00 89.62 226 GLN A C 1
ATOM 1741 O O . GLN A 1 226 ? -10.803 -18.078 18.118 1.00 89.62 226 GLN A O 1
ATOM 1746 N N . ILE A 1 227 ? -12.404 -16.482 18.060 1.00 88.00 227 ILE A N 1
ATOM 1747 C CA . ILE A 1 227 ? -12.606 -16.451 16.611 1.00 88.00 227 ILE A CA 1
ATOM 1748 C C . ILE A 1 227 ? -12.362 -15.051 16.044 1.00 88.00 227 ILE A C 1
ATOM 1750 O O . ILE A 1 227 ? -12.686 -14.039 16.660 1.00 88.00 227 ILE A O 1
ATOM 1754 N N . PHE A 1 228 ? -11.826 -14.984 14.829 1.00 83.94 228 PHE A N 1
ATOM 1755 C CA . PHE A 1 228 ? -11.666 -13.751 14.057 1.00 83.94 228 PHE A CA 1
ATOM 1756 C C . PHE A 1 228 ? -12.284 -13.888 12.663 1.00 83.94 228 PHE A C 1
ATOM 1758 O O . PHE A 1 228 ? -12.532 -14.990 12.175 1.00 83.94 228 PHE A O 1
ATOM 1765 N N . GLY A 1 229 ? -12.574 -12.757 12.014 1.00 79.62 229 GLY A N 1
ATOM 1766 C CA . GLY A 1 229 ? -13.163 -12.750 10.670 1.00 79.62 229 GLY A CA 1
ATOM 1767 C C . GLY A 1 229 ? -14.554 -13.391 10.590 1.00 79.62 229 GLY A C 1
ATOM 1768 O O . GLY A 1 229 ? -14.898 -13.961 9.557 1.00 79.62 229 GLY A O 1
ATOM 1769 N N . PHE A 1 230 ? -15.330 -13.349 11.674 1.00 86.94 230 PHE A N 1
ATOM 1770 C CA . PHE A 1 230 ? -16.719 -13.807 11.706 1.00 86.94 230 PHE A CA 1
ATOM 1771 C C . PHE A 1 230 ? -17.667 -12.752 11.127 1.00 86.94 230 PHE A C 1
ATOM 1773 O O . PHE A 1 230 ? -17.364 -11.559 11.096 1.00 86.94 230 PHE A O 1
ATOM 1780 N N . ALA A 1 231 ? -18.840 -13.201 10.692 1.00 83.50 231 ALA A N 1
ATOM 1781 C CA . ALA A 1 231 ? -19.947 -12.320 10.355 1.00 83.50 231 ALA A CA 1
ATOM 1782 C C . ALA A 1 231 ? -20.835 -12.115 11.584 1.00 83.50 231 ALA A C 1
ATOM 1784 O O . ALA A 1 231 ? -20.953 -13.012 12.416 1.00 83.50 231 ALA A O 1
ATOM 1785 N N . PHE A 1 232 ? -21.494 -10.966 11.695 1.00 88.06 232 PHE A N 1
ATOM 1786 C CA . PHE A 1 232 ? -22.408 -10.716 12.804 1.00 88.06 232 PHE A CA 1
ATOM 1787 C C . PHE A 1 232 ? -23.573 -9.809 12.396 1.00 88.06 232 PHE A C 1
ATOM 1789 O O . PHE A 1 232 ? -23.488 -9.073 11.413 1.00 88.06 232 PHE A O 1
ATOM 1796 N N . CYS A 1 233 ? -24.665 -9.836 13.159 1.00 85.31 233 CYS A N 1
ATOM 1797 C CA . CYS A 1 233 ? -25.751 -8.863 13.054 1.00 85.31 233 CYS A CA 1
ATOM 1798 C C . CYS A 1 233 ? -26.534 -8.737 14.363 1.00 85.31 233 CYS A C 1
ATOM 1800 O O . CYS A 1 233 ? -26.486 -9.619 15.218 1.00 85.31 233 CYS A O 1
ATOM 1802 N N . LEU A 1 234 ? -27.292 -7.648 14.492 1.00 83.69 234 LEU A N 1
ATOM 1803 C CA . LEU A 1 234 ? -28.302 -7.507 15.534 1.00 83.69 234 LEU A CA 1
ATOM 1804 C C . LEU A 1 234 ? -29.653 -7.979 15.013 1.00 83.69 234 LEU A C 1
ATOM 1806 O O . LEU A 1 234 ? -30.100 -7.562 13.942 1.00 83.69 234 LEU A O 1
ATOM 1810 N N . TYR A 1 235 ? -30.325 -8.811 15.798 1.00 84.94 235 TYR A N 1
ATOM 1811 C CA . TYR A 1 235 ? -31.636 -9.322 15.455 1.00 84.94 235 TYR A CA 1
ATOM 1812 C C . TYR A 1 235 ? -32.492 -9.551 16.700 1.00 84.94 235 TYR A C 1
ATOM 1814 O O . TYR A 1 235 ? -32.108 -10.301 17.588 1.00 84.94 235 TYR A O 1
ATOM 1822 N N . LYS A 1 236 ? -33.662 -8.898 16.762 1.00 88.00 236 LYS A N 1
ATOM 1823 C CA . LYS A 1 236 ? -34.663 -9.046 17.842 1.00 88.00 236 LYS A CA 1
ATOM 1824 C C . LYS A 1 236 ? -34.092 -8.944 19.272 1.00 88.00 236 LYS A C 1
ATOM 1826 O O . LYS A 1 236 ? -34.505 -9.680 20.158 1.00 88.00 236 LYS A O 1
ATOM 1831 N N . GLY A 1 237 ? -33.173 -8.004 19.504 1.00 89.06 237 GLY A N 1
ATOM 1832 C CA . GLY A 1 237 ? -32.548 -7.825 20.821 1.00 89.06 237 GLY A CA 1
ATOM 1833 C C . GLY A 1 237 ? -31.456 -8.850 21.134 1.00 89.06 237 GLY A C 1
ATOM 1834 O O . GLY A 1 237 ? -31.041 -8.961 22.282 1.00 89.06 237 GLY A O 1
ATOM 1835 N N . SER A 1 238 ? -30.973 -9.568 20.123 1.00 92.56 238 SER A N 1
ATOM 1836 C CA . SER A 1 238 ? -29.837 -10.471 20.228 1.00 92.56 238 SER A CA 1
ATOM 1837 C C . SER A 1 238 ? -28.723 -10.074 19.264 1.00 92.56 238 SER A C 1
ATOM 1839 O O . SER A 1 238 ? -28.974 -9.553 18.174 1.00 92.56 238 SER A O 1
ATOM 1841 N N . LEU A 1 239 ? -27.484 -10.351 19.651 1.00 90.56 239 LEU A N 1
ATOM 1842 C CA . LEU A 1 239 ? -26.322 -10.326 18.776 1.00 90.56 239 LEU A CA 1
ATOM 1843 C C . LEU A 1 239 ? -26.093 -11.732 18.224 1.00 90.56 239 LEU A C 1
ATOM 1845 O O . LEU A 1 239 ? -25.848 -12.664 18.981 1.00 90.56 239 LEU A O 1
ATOM 1849 N N . ILE A 1 240 ? -26.159 -11.881 16.906 1.00 90.94 240 ILE A N 1
ATOM 1850 C CA . ILE A 1 240 ? -25.928 -13.150 16.220 1.00 90.94 240 ILE A CA 1
ATOM 1851 C C . ILE A 1 240 ? -24.572 -13.093 15.537 1.00 90.94 240 ILE A C 1
ATOM 1853 O O . ILE A 1 240 ? -24.332 -12.186 14.743 1.00 90.94 240 ILE A O 1
ATOM 1857 N N . ILE A 1 241 ? -23.716 -14.070 15.812 1.00 91.62 241 ILE A N 1
ATOM 1858 C CA . ILE A 1 241 ? -22.404 -14.253 15.192 1.00 91.62 241 ILE A CA 1
ATOM 1859 C C . ILE A 1 241 ? -22.396 -15.570 14.435 1.00 91.62 241 ILE A C 1
ATOM 1861 O O . ILE A 1 241 ? -22.904 -16.579 14.918 1.00 91.62 241 ILE A O 1
ATOM 1865 N N . TYR A 1 242 ? -21.808 -15.559 13.247 1.00 89.69 242 TYR A N 1
ATOM 1866 C CA . TYR A 1 242 ? -21.709 -16.716 12.380 1.00 89.69 242 TYR A CA 1
ATOM 1867 C C . TYR A 1 242 ? -20.290 -16.894 11.849 1.00 89.69 242 TYR A C 1
ATOM 1869 O O . TYR A 1 242 ? -19.687 -15.975 11.284 1.00 89.69 242 TYR A O 1
ATOM 1877 N N . GLY A 1 243 ? -19.800 -18.125 11.964 1.00 88.88 243 GLY A N 1
ATOM 1878 C CA . GLY A 1 243 ? -18.552 -18.578 11.376 1.00 88.88 243 GLY A CA 1
ATOM 1879 C C . GLY A 1 243 ? -17.306 -17.949 11.994 1.00 88.88 243 GLY A C 1
ATOM 1880 O O . GLY A 1 243 ? -17.188 -17.845 13.209 1.00 88.88 243 GLY A O 1
ATOM 1881 N N . GLY A 1 244 ? -16.346 -17.577 11.146 1.00 87.31 244 GLY A N 1
ATOM 1882 C CA . GLY A 1 244 ? -15.026 -17.085 11.552 1.00 87.31 244 GLY A CA 1
ATOM 1883 C C . GLY A 1 244 ? -13.928 -18.149 11.499 1.00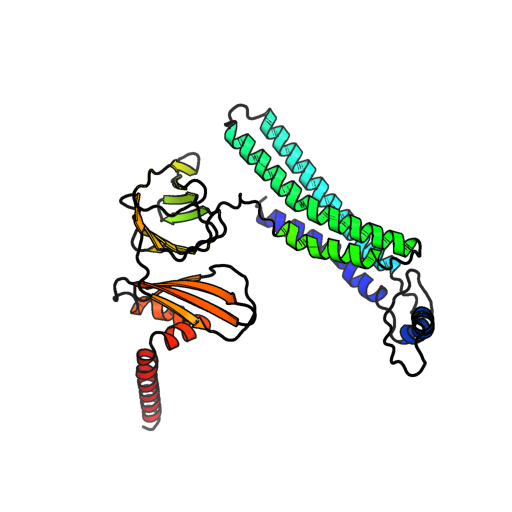 87.31 244 GLY A C 1
ATOM 1884 O O . GLY A 1 244 ? -14.133 -19.270 11.029 1.00 87.31 244 GLY A O 1
ATOM 1885 N N . MET A 1 245 ? -12.733 -17.774 11.937 1.00 83.38 245 MET A N 1
ATOM 1886 C CA . MET A 1 245 ? -11.553 -18.628 12.014 1.00 83.38 245 MET A CA 1
ATOM 1887 C C . MET A 1 245 ? -11.043 -18.637 13.451 1.00 83.38 245 MET A C 1
ATOM 1889 O O . MET A 1 245 ? -10.907 -17.584 14.065 1.00 83.38 245 MET A O 1
ATOM 1893 N N . THR A 1 246 ? -10.808 -19.826 13.992 1.00 86.25 246 THR A N 1
ATOM 1894 C CA . THR A 1 246 ? -10.248 -20.012 15.336 1.00 86.25 246 THR A CA 1
ATOM 1895 C C . THR A 1 246 ? -8.753 -19.687 15.357 1.00 86.25 246 THR A C 1
ATOM 1897 O O . THR A 1 246 ? -8.103 -19.650 14.311 1.00 86.25 246 THR A O 1
ATOM 1900 N N . VAL A 1 247 ? -8.179 -19.521 16.552 1.00 81.44 247 VAL A N 1
ATOM 1901 C CA . VAL A 1 247 ? -6.726 -19.320 16.756 1.00 81.44 247 VAL A CA 1
ATOM 1902 C C . VAL A 1 247 ? -5.874 -20.419 16.099 1.00 81.44 247 VAL A C 1
ATOM 1904 O O . VAL A 1 247 ? -4.772 -20.150 15.632 1.00 81.44 247 VAL A O 1
ATOM 1907 N N . ASN A 1 248 ? -6.407 -21.638 15.979 1.00 85.31 248 ASN A N 1
ATOM 1908 C CA . ASN A 1 248 ? -5.743 -22.768 15.323 1.00 85.31 248 ASN A CA 1
ATOM 1909 C C . ASN A 1 248 ? -5.961 -22.805 13.796 1.00 85.31 248 ASN A C 1
ATOM 1911 O O . ASN A 1 248 ? -5.796 -23.852 13.175 1.00 85.31 248 ASN A O 1
ATOM 1915 N N . ASN A 1 249 ? -6.381 -21.693 13.182 1.00 80.94 249 ASN A N 1
ATOM 1916 C CA . ASN A 1 249 ? -6.740 -21.573 11.763 1.00 80.94 249 ASN A CA 1
ATOM 1917 C C . ASN A 1 249 ? -7.882 -22.495 11.287 1.00 80.94 249 ASN A C 1
ATOM 1919 O O . ASN A 1 249 ? -8.137 -22.592 10.085 1.00 80.94 249 ASN A O 1
ATOM 1923 N N . ALA A 1 250 ? -8.620 -23.144 12.194 1.00 86.81 250 ALA A N 1
ATOM 1924 C CA . ALA A 1 250 ? -9.798 -23.920 11.820 1.00 86.81 250 ALA A CA 1
ATOM 1925 C C . ALA A 1 250 ? -10.979 -22.977 11.558 1.00 86.81 250 ALA A C 1
ATOM 1927 O O . ALA A 1 250 ? -11.288 -22.115 12.385 1.00 86.81 250 ALA A O 1
ATOM 1928 N N . THR A 1 251 ? -11.646 -23.127 10.413 1.00 84.88 251 THR A N 1
ATOM 1929 C CA . THR A 1 251 ? -12.840 -22.340 10.085 1.00 84.88 251 THR A CA 1
ATOM 1930 C C . THR A 1 251 ? -14.055 -22.862 10.839 1.00 84.88 251 THR A C 1
ATOM 1932 O O . THR A 1 251 ? -14.386 -24.040 10.719 1.00 84.88 251 THR A O 1
ATOM 1935 N N . SER A 1 252 ? -14.754 -21.978 11.545 1.00 85.31 252 SER A N 1
ATOM 1936 C CA . SER A 1 252 ? -16.031 -22.282 12.182 1.00 85.31 252 SER A CA 1
ATOM 1937 C C . SER A 1 252 ? -17.189 -22.100 11.193 1.00 85.31 252 SER A C 1
ATOM 1939 O O . SER A 1 252 ? -17.170 -21.211 10.336 1.00 85.31 252 SER A O 1
ATOM 1941 N N . THR A 1 253 ? -18.205 -22.954 11.313 1.00 88.25 253 THR A N 1
ATOM 1942 C CA . THR A 1 253 ? -19.519 -22.805 10.651 1.00 88.25 253 THR A CA 1
ATOM 1943 C C . THR A 1 253 ? -20.649 -22.686 11.675 1.00 88.25 253 THR A C 1
ATOM 1945 O O . THR A 1 253 ? -21.826 -22.765 11.339 1.00 88.25 253 THR A O 1
ATOM 1948 N N . GLU A 1 254 ? -20.275 -22.491 12.937 1.00 91.75 254 GLU A N 1
ATOM 1949 C CA . GLU A 1 254 ? -21.181 -22.365 14.065 1.00 91.75 254 GLU A CA 1
ATOM 1950 C C . GLU A 1 254 ? -21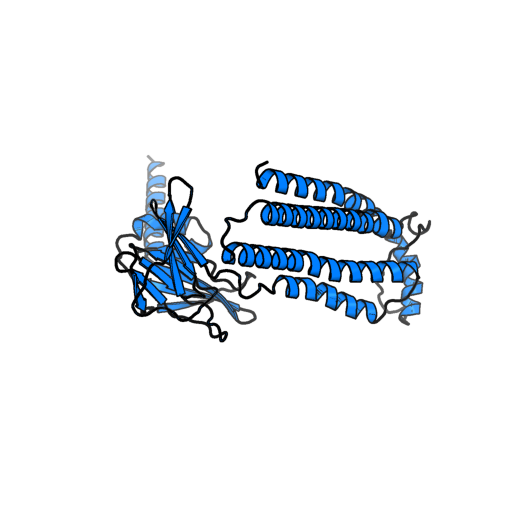.929 -21.033 14.023 1.00 91.75 254 GLU A C 1
ATOM 1952 O O . GLU A 1 254 ? -21.412 -20.025 13.530 1.00 91.75 254 GLU A O 1
ATOM 1957 N N . THR A 1 255 ? -23.137 -21.021 14.587 1.00 92.44 255 THR A N 1
ATOM 1958 C CA . THR A 1 255 ? -23.867 -19.783 14.869 1.00 92.44 255 THR A CA 1
ATOM 1959 C C . THR A 1 255 ? -24.037 -19.629 16.369 1.00 92.44 255 THR A C 1
ATOM 1961 O O . THR A 1 255 ? -24.492 -20.550 17.043 1.00 92.44 255 THR A O 1
ATOM 1964 N N . TYR A 1 256 ? -23.720 -18.451 16.883 1.00 94.62 256 TYR A N 1
ATOM 1965 C CA . TYR A 1 256 ? -23.883 -18.100 18.284 1.00 94.62 256 TYR A CA 1
ATOM 1966 C C . TYR A 1 256 ? -24.829 -16.917 18.399 1.00 94.62 256 TYR A C 1
ATOM 1968 O O . TYR A 1 256 ? -24.780 -15.993 17.589 1.00 94.62 256 TYR A O 1
ATOM 1976 N N . GLU A 1 257 ? -25.700 -16.950 19.397 1.00 95.00 257 GLU A N 1
ATOM 1977 C CA . GLU A 1 257 ? -26.607 -15.857 19.709 1.00 95.00 257 GLU A CA 1
ATOM 1978 C C . GLU A 1 257 ? -26.409 -15.418 21.153 1.00 95.00 257 GLU A C 1
ATOM 1980 O O . GLU A 1 257 ? -26.612 -16.206 22.075 1.00 95.00 257 GLU A O 1
ATOM 1985 N N . LEU A 1 258 ? -26.062 -14.150 21.340 1.00 95.44 258 LEU A N 1
ATOM 1986 C CA . LEU A 1 258 ? -26.069 -13.482 22.628 1.00 95.44 258 LEU A CA 1
ATOM 1987 C C . LEU A 1 258 ? -27.377 -12.714 22.793 1.00 95.44 258 LEU A C 1
ATOM 1989 O O . LEU A 1 258 ? -27.606 -11.719 22.104 1.00 95.44 258 LEU A O 1
ATOM 1993 N N . ASN A 1 259 ? -28.212 -13.131 23.737 1.00 95.62 259 ASN A N 1
ATOM 1994 C CA . ASN A 1 259 ? -29.399 -12.370 24.109 1.00 95.62 259 ASN A CA 1
ATOM 1995 C C . ASN A 1 259 ? -28.976 -11.125 24.906 1.00 95.62 259 ASN A C 1
ATOM 1997 O O . ASN A 1 259 ? -28.396 -11.252 25.982 1.00 95.62 259 ASN A O 1
ATOM 2001 N N . LEU A 1 260 ? -29.264 -9.919 24.408 1.00 93.25 260 LEU A N 1
ATOM 2002 C CA . LEU A 1 260 ? -28.783 -8.674 25.025 1.00 93.25 260 LEU A CA 1
ATOM 2003 C C . LEU A 1 260 ? -29.531 -8.296 26.311 1.00 93.25 260 LEU A C 1
ATOM 2005 O O . LEU A 1 260 ? -29.068 -7.428 27.046 1.00 93.25 260 LEU A O 1
ATOM 2009 N N . ASN A 1 261 ? -30.667 -8.937 26.601 1.00 94.62 261 ASN A N 1
ATOM 2010 C CA . ASN A 1 261 ? -31.395 -8.729 27.853 1.00 94.62 261 ASN A CA 1
ATOM 2011 C C . ASN A 1 261 ? -30.841 -9.605 28.980 1.00 94.62 261 ASN A C 1
ATOM 2013 O O . ASN A 1 261 ? -30.756 -9.153 30.117 1.00 94.62 261 ASN A O 1
ATOM 2017 N N . THR A 1 262 ? -30.477 -10.855 28.676 1.00 97.00 262 THR A N 1
ATOM 2018 C CA . THR A 1 262 ? -29.975 -11.814 29.677 1.00 97.00 262 THR A CA 1
ATOM 2019 C C . THR A 1 262 ? -28.455 -11.921 29.706 1.00 97.00 262 THR A C 1
ATOM 2021 O O . THR A 1 262 ? -27.912 -12.526 30.624 1.00 97.00 262 THR A O 1
ATOM 2024 N N . LEU A 1 263 ? -27.774 -11.379 28.691 1.00 96.44 263 LEU A N 1
ATOM 2025 C CA . LEU A 1 263 ? -26.334 -11.521 28.460 1.00 96.44 263 LEU A CA 1
ATOM 2026 C C . LEU A 1 263 ? -25.874 -12.989 28.435 1.00 96.44 263 LEU A C 1
ATOM 2028 O O . LEU A 1 263 ? -24.740 -13.312 28.788 1.00 96.44 263 LEU A O 1
ATOM 2032 N N . ALA A 1 264 ? -26.761 -13.886 28.001 1.00 97.44 264 ALA A N 1
ATOM 2033 C CA . ALA A 1 264 ? -26.475 -15.305 27.860 1.00 97.44 264 ALA A CA 1
ATOM 2034 C C . ALA A 1 264 ? -26.269 -15.664 26.384 1.00 97.44 264 ALA A C 1
ATOM 2036 O O . ALA A 1 264 ? -27.124 -15.390 25.535 1.00 97.44 264 ALA A O 1
ATOM 2037 N N . TRP A 1 265 ? -25.130 -16.280 26.098 1.00 97.19 265 TRP A N 1
ATOM 2038 C CA . TRP A 1 265 ? -24.813 -16.930 24.843 1.00 97.19 265 TRP A CA 1
ATOM 2039 C C . TRP A 1 265 ? -25.552 -18.255 24.730 1.00 97.19 265 TRP A C 1
ATOM 2041 O O . TRP A 1 265 ? -25.657 -19.032 25.679 1.00 97.19 265 TRP A O 1
ATOM 2051 N N . SER A 1 266 ? -26.032 -18.529 23.529 1.00 96.88 266 SER A N 1
ATOM 2052 C CA . SER A 1 266 ? -26.604 -19.810 23.156 1.00 96.88 266 SER A CA 1
ATOM 2053 C C . SER A 1 266 ? -26.078 -20.213 21.790 1.00 96.88 266 SER A C 1
ATOM 2055 O O . SER A 1 266 ? -26.035 -19.408 20.851 1.00 96.88 266 SER A O 1
ATOM 2057 N N . ARG A 1 267 ? -25.682 -21.477 21.662 1.00 95.56 267 ARG A N 1
ATOM 2058 C CA . ARG A 1 267 ? -25.296 -22.039 20.374 1.00 95.56 267 ARG A CA 1
ATOM 2059 C C . ARG A 1 267 ? -26.556 -22.321 19.563 1.00 95.56 267 ARG A C 1
ATOM 2061 O O . ARG A 1 267 ? -27.445 -23.061 19.984 1.00 95.56 267 ARG A O 1
ATOM 2068 N N . ARG A 1 268 ? -26.655 -21.722 18.378 1.00 92.00 268 ARG A N 1
ATOM 2069 C CA . ARG A 1 268 ? -27.784 -21.905 17.465 1.00 92.00 268 ARG A CA 1
ATOM 2070 C C . ARG A 1 268 ? -27.442 -22.958 16.426 1.00 92.00 268 ARG A C 1
ATOM 2072 O O . ARG A 1 268 ? -26.454 -22.850 15.704 1.00 92.00 268 ARG A O 1
ATOM 2079 N N . LYS A 1 269 ? -28.315 -23.955 16.296 1.00 86.44 269 LYS A N 1
ATOM 2080 C CA . LYS A 1 269 ? -28.230 -24.927 15.207 1.00 86.44 269 LYS A CA 1
ATOM 2081 C C . LYS A 1 269 ? -28.620 -24.239 13.900 1.00 86.44 269 LYS A C 1
ATOM 2083 O O . LYS A 1 269 ? -29.773 -23.854 13.719 1.00 86.44 269 LYS A O 1
ATOM 2088 N N . THR A 1 270 ? -27.665 -24.078 12.990 1.00 76.19 270 THR A N 1
ATOM 2089 C CA . THR A 1 270 ? -27.934 -23.577 11.639 1.00 76.19 270 THR A CA 1
ATOM 2090 C C . THR A 1 270 ? -28.793 -24.602 10.899 1.00 76.19 270 THR A C 1
ATOM 2092 O O . THR A 1 270 ? -28.405 -25.761 10.763 1.00 76.19 270 THR A O 1
ATOM 2095 N N . ILE A 1 271 ? -29.991 -24.197 10.469 1.00 68.44 271 ILE A N 1
ATOM 2096 C CA . ILE A 1 271 ? -31.001 -25.115 9.913 1.00 68.44 271 ILE A CA 1
ATOM 2097 C C . ILE A 1 271 ? -30.620 -25.560 8.498 1.00 68.44 271 ILE A C 1
ATOM 2099 O O . ILE A 1 271 ? -30.843 -26.711 8.132 1.00 68.44 271 ILE A O 1
ATOM 2103 N N . ALA A 1 272 ? -30.011 -24.670 7.710 1.00 59.59 272 ALA A N 1
ATOM 2104 C CA . ALA A 1 272 ? -29.499 -25.002 6.390 1.00 59.59 272 ALA A CA 1
ATOM 2105 C C . ALA A 1 272 ? -28.343 -24.078 5.990 1.00 59.59 272 ALA A C 1
ATOM 2107 O O . ALA A 1 272 ? -28.450 -22.850 6.057 1.00 59.59 272 ALA A O 1
ATOM 2108 N N . THR A 1 273 ? -27.266 -24.692 5.509 1.00 57.59 273 THR A N 1
ATOM 2109 C CA . THR A 1 273 ? -26.189 -24.021 4.779 1.00 57.59 273 THR A CA 1
ATOM 2110 C C . THR A 1 273 ? -26.362 -24.391 3.314 1.00 57.59 273 THR A C 1
ATOM 2112 O O . THR A 1 273 ? -26.080 -25.524 2.926 1.00 57.59 273 THR A O 1
ATOM 2115 N N . GLN A 1 274 ? -26.874 -23.473 2.496 1.00 56.28 274 GLN A N 1
ATOM 2116 C CA . GLN A 1 274 ? -27.017 -23.716 1.065 1.00 56.28 274 GLN A CA 1
ATOM 2117 C C . GLN A 1 274 ? -25.796 -23.165 0.330 1.00 56.28 274 GLN A C 1
ATOM 2119 O O . GLN A 1 274 ? -25.517 -21.967 0.330 1.00 56.28 274 GLN A O 1
ATOM 2124 N N . VAL A 1 275 ? -25.061 -24.065 -0.315 1.00 50.22 275 VAL A N 1
ATOM 2125 C CA . VAL A 1 275 ? -23.987 -23.733 -1.250 1.00 50.22 275 VAL A CA 1
ATOM 2126 C C . VAL A 1 275 ? -24.624 -23.220 -2.546 1.00 50.22 275 VAL A C 1
ATOM 2128 O O . VAL A 1 275 ? -25.187 -23.999 -3.312 1.00 50.22 275 VAL A O 1
ATOM 2131 N N . LEU A 1 276 ? -24.561 -21.914 -2.806 1.00 50.25 276 LEU A N 1
ATOM 2132 C CA . LEU A 1 276 ? -24.898 -21.349 -4.110 1.00 50.25 276 LEU A CA 1
ATOM 2133 C C . LEU A 1 276 ? -23.617 -21.294 -4.952 1.00 50.25 276 LEU A C 1
ATOM 2135 O O . LEU A 1 276 ? -22.784 -20.406 -4.787 1.00 50.25 276 LEU A O 1
ATOM 2139 N N . SER A 1 277 ? -23.445 -22.237 -5.877 1.00 40.28 277 SER A N 1
ATOM 2140 C CA . SER A 1 277 ? -22.403 -22.127 -6.902 1.00 40.28 277 SER A CA 1
ATOM 2141 C C . SER A 1 277 ? -22.743 -20.983 -7.871 1.00 40.28 277 SER A C 1
ATOM 2143 O O . SER A 1 277 ? -23.878 -20.869 -8.355 1.00 40.28 277 SER A O 1
ATOM 2145 N N . SER A 1 278 ? -21.774 -20.101 -8.137 1.00 40.78 278 SER A N 1
ATOM 2146 C CA . SER A 1 278 ? -21.896 -19.030 -9.133 1.00 40.78 278 SER A CA 1
ATOM 2147 C C . SER A 1 278 ? -20.658 -18.991 -10.041 1.00 40.78 278 SER A C 1
ATOM 2149 O O . SER A 1 278 ? -19.533 -19.012 -9.542 1.00 40.78 278 SER A O 1
ATOM 2151 N N . PRO A 1 279 ? -20.814 -18.922 -11.376 1.00 37.59 279 PRO A N 1
ATOM 2152 C CA . PRO A 1 279 ? -19.678 -18.857 -12.290 1.00 37.59 279 PRO A CA 1
ATOM 2153 C C . PRO A 1 279 ? -19.125 -17.419 -12.419 1.00 37.59 279 PRO A C 1
ATOM 2155 O O . PRO A 1 279 ? -19.709 -16.609 -13.131 1.00 37.59 279 PRO A O 1
ATOM 2158 N N . SER A 1 280 ? -17.959 -17.141 -11.804 1.00 35.62 280 SER A N 1
ATOM 2159 C CA . SER A 1 280 ? -17.075 -15.945 -11.975 1.00 35.62 280 SER A CA 1
ATOM 2160 C C . SER A 1 280 ? -17.681 -14.565 -11.596 1.00 35.62 280 SER A C 1
ATOM 2162 O O . SER A 1 280 ? -18.893 -14.410 -11.590 1.00 35.62 280 SER A O 1
ATOM 2164 N N . HIS A 1 281 ? -16.975 -13.487 -11.216 1.00 35.75 281 HIS A N 1
ATOM 2165 C CA . HIS A 1 281 ? -15.574 -13.044 -11.286 1.00 35.75 281 HIS A CA 1
ATOM 2166 C C . HIS A 1 281 ? -15.090 -12.483 -9.921 1.00 35.75 281 HIS A C 1
ATOM 2168 O O . HIS A 1 281 ? -15.886 -12.025 -9.111 1.00 35.75 281 HIS A O 1
ATOM 2174 N N . ARG A 1 282 ? -13.759 -12.515 -9.729 1.00 40.06 282 ARG A N 1
ATOM 2175 C CA . ARG A 1 282 ? -12.903 -12.023 -8.619 1.00 40.06 282 ARG A CA 1
ATOM 2176 C C . ARG A 1 282 ? -13.518 -11.033 -7.601 1.00 40.06 282 ARG A C 1
ATOM 2178 O O . ARG A 1 282 ? -13.649 -9.857 -7.923 1.00 40.06 282 ARG A O 1
ATOM 2185 N N . LEU A 1 283 ? -13.667 -11.480 -6.345 1.00 34.06 283 LEU A N 1
ATOM 2186 C CA . LEU A 1 283 ? -13.700 -10.659 -5.116 1.00 34.06 283 LEU A CA 1
ATOM 2187 C C . LEU A 1 283 ? -13.034 -11.408 -3.921 1.00 34.06 283 LEU A C 1
ATOM 2189 O O . LEU A 1 283 ? -12.807 -12.620 -4.028 1.00 34.06 283 LEU A O 1
ATOM 2193 N N . PRO A 1 284 ? -12.600 -10.701 -2.851 1.00 36.75 284 PRO A N 1
ATOM 2194 C CA . PRO A 1 284 ? -11.686 -11.216 -1.824 1.00 36.75 284 PRO A CA 1
ATOM 2195 C C . PRO A 1 284 ? -12.353 -12.027 -0.687 1.00 36.75 284 PRO A C 1
ATOM 2197 O O . PRO A 1 284 ? -13.563 -12.117 -0.553 1.00 36.75 284 PRO A O 1
ATOM 2200 N N . ARG A 1 285 ? -11.508 -12.665 0.140 1.00 40.09 285 ARG A N 1
ATOM 2201 C CA . ARG A 1 285 ? -11.803 -13.728 1.131 1.00 40.09 285 ARG A CA 1
ATOM 2202 C C . ARG A 1 285 ? -12.569 -13.302 2.409 1.00 40.09 285 ARG A C 1
ATOM 2204 O O . ARG A 1 285 ? -12.262 -13.822 3.483 1.00 40.09 285 ARG A O 1
ATOM 2211 N N . ARG A 1 286 ? -13.532 -12.378 2.369 1.00 46.44 286 ARG A N 1
ATOM 2212 C CA . ARG A 1 286 ? -14.276 -11.954 3.581 1.00 46.44 286 ARG A CA 1
ATOM 2213 C C . ARG A 1 286 ? -15.743 -12.399 3.554 1.00 46.44 286 ARG A C 1
ATOM 2215 O O . ARG A 1 286 ? -16.327 -12.626 2.503 1.00 46.44 286 ARG A O 1
ATOM 2222 N N . PHE A 1 287 ? -16.342 -12.559 4.735 1.00 50.03 287 PHE A N 1
ATOM 2223 C CA . PHE A 1 287 ? -17.800 -12.594 4.860 1.00 50.03 287 PHE A CA 1
ATOM 2224 C C . PHE A 1 287 ? -18.299 -11.170 4.602 1.00 50.03 287 PHE A C 1
ATOM 2226 O O . PHE A 1 287 ? -18.212 -10.320 5.484 1.00 50.03 287 PHE A O 1
ATOM 2233 N N . GLU A 1 288 ? -18.719 -10.872 3.376 1.00 52.34 288 GLU A N 1
ATOM 2234 C CA . GLU A 1 288 ? -18.973 -9.480 2.978 1.00 52.34 288 GLU A CA 1
ATOM 2235 C C . GLU A 1 288 ? -20.396 -9.015 3.294 1.00 52.34 288 GLU A C 1
ATOM 2237 O O . GLU A 1 288 ? -20.626 -7.816 3.441 1.00 52.34 288 GLU A O 1
ATOM 2242 N N . HIS A 1 289 ? -21.357 -9.932 3.464 1.00 57.88 289 HIS A N 1
ATOM 2243 C CA . HIS A 1 289 ? -22.753 -9.528 3.589 1.00 57.88 289 HIS A CA 1
ATOM 2244 C C . HIS A 1 289 ? -23.573 -10.386 4.556 1.00 57.88 289 HIS A C 1
ATOM 2246 O O . HIS A 1 289 ? -23.744 -11.594 4.376 1.00 57.88 289 HIS A O 1
ATOM 2252 N N . VAL A 1 290 ? -24.166 -9.711 5.545 1.00 58.44 290 VAL A N 1
ATOM 2253 C CA . VAL A 1 290 ? -25.290 -10.223 6.333 1.00 58.44 290 VAL A CA 1
ATOM 2254 C C . VAL A 1 290 ? -26.553 -9.517 5.862 1.00 58.44 290 VAL A C 1
ATOM 2256 O O . VAL A 1 290 ? -26.586 -8.295 5.742 1.00 58.44 290 VAL A O 1
ATOM 2259 N N . THR A 1 291 ? -27.592 -10.274 5.534 1.00 68.31 291 THR A N 1
ATOM 2260 C CA . THR A 1 291 ? -28.875 -9.733 5.071 1.00 68.31 291 THR A CA 1
ATOM 2261 C C . THR A 1 291 ? -30.002 -10.350 5.875 1.00 68.31 291 THR A C 1
ATOM 2263 O O . THR A 1 291 ? -30.018 -11.554 6.089 1.00 68.31 291 THR A O 1
ATOM 2266 N N . ILE A 1 292 ? -30.973 -9.543 6.296 1.00 58.78 292 ILE A N 1
ATOM 2267 C CA . ILE A 1 292 ? -32.159 -10.019 7.013 1.00 58.78 292 ILE A CA 1
ATOM 2268 C C . ILE A 1 292 ? -33.355 -9.903 6.068 1.00 58.78 292 ILE A C 1
ATOM 2270 O O . ILE A 1 292 ? -33.669 -8.806 5.605 1.00 58.78 292 ILE A O 1
ATOM 2274 N N . ALA A 1 293 ? -34.020 -11.016 5.756 1.00 58.47 293 ALA A N 1
ATOM 2275 C CA . ALA A 1 293 ? -35.181 -11.026 4.867 1.00 58.47 293 ALA A CA 1
ATOM 2276 C C . ALA A 1 293 ? -36.180 -12.127 5.234 1.00 58.47 293 ALA A C 1
ATOM 2278 O O . ALA A 1 293 ? -35.808 -13.280 5.413 1.00 58.47 293 ALA A O 1
ATOM 2279 N N . GLY A 1 294 ? -37.467 -11.787 5.333 1.00 51.78 294 GLY A N 1
ATOM 2280 C CA . GLY A 1 294 ? -38.518 -12.767 5.652 1.00 51.78 294 GLY A CA 1
ATOM 2281 C C . GLY A 1 294 ? -38.319 -13.493 6.980 1.00 51.78 294 GLY A C 1
ATOM 2282 O O . GLY A 1 294 ? -38.514 -14.701 7.041 1.00 51.78 294 GLY A O 1
ATOM 2283 N N . GLY A 1 295 ? -37.840 -12.763 7.993 1.00 56.41 295 GLY A N 1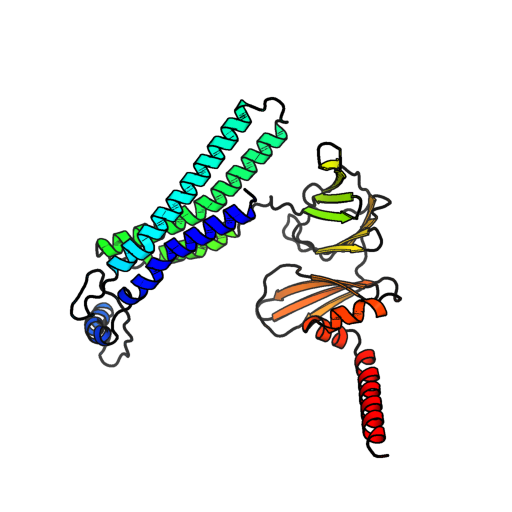
ATOM 2284 C CA . GLY A 1 295 ? -37.475 -13.320 9.296 1.00 56.41 295 GLY A CA 1
ATOM 2285 C C . GLY A 1 295 ? -36.258 -14.248 9.256 1.00 56.41 295 GLY A C 1
ATOM 2286 O O . GLY A 1 295 ? -35.877 -14.817 10.270 1.00 56.41 295 GLY A O 1
ATOM 2287 N N . LYS A 1 296 ? -35.589 -14.380 8.112 1.00 57.41 296 LYS A N 1
ATOM 2288 C CA . LYS A 1 296 ? -34.360 -15.153 7.985 1.00 57.41 296 LYS A CA 1
ATOM 2289 C C . LYS A 1 296 ? -33.137 -14.245 8.016 1.00 57.41 296 LYS A C 1
ATOM 2291 O O . LYS A 1 296 ? -33.144 -13.193 7.377 1.00 57.41 296 LYS A O 1
ATOM 2296 N N . VAL A 1 297 ? -32.097 -14.649 8.743 1.00 64.69 297 VAL A N 1
ATOM 2297 C CA . VAL A 1 297 ? -30.771 -14.020 8.666 1.00 64.69 297 VAL A CA 1
ATOM 2298 C C . VAL A 1 297 ? -29.928 -14.837 7.701 1.00 64.69 297 VAL A C 1
ATOM 2300 O O . VAL A 1 297 ? -29.726 -16.030 7.908 1.00 64.69 297 VAL A O 1
ATOM 2303 N N . TYR A 1 298 ? -29.471 -14.191 6.640 1.00 66.69 298 TYR A N 1
ATOM 2304 C CA . TYR A 1 298 ? -28.625 -14.760 5.607 1.00 66.69 298 TYR A CA 1
ATOM 2305 C C . TYR A 1 298 ? -27.200 -14.275 5.829 1.00 66.69 298 TYR A C 1
ATOM 2307 O O . TYR A 1 298 ? -26.921 -13.083 5.695 1.00 66.69 298 TYR A O 1
ATOM 2315 N N . PHE A 1 299 ? -26.303 -15.202 6.136 1.00 64.69 299 PHE A N 1
ATOM 2316 C CA . PHE A 1 299 ? -24.869 -14.955 6.134 1.00 64.69 299 PHE A CA 1
ATOM 2317 C C . PHE A 1 299 ? -24.308 -15.434 4.807 1.00 64.69 299 PHE A C 1
ATOM 2319 O O . PHE A 1 299 ? -24.427 -16.613 4.480 1.00 64.69 299 PHE A O 1
ATOM 2326 N N . MET A 1 300 ? -23.726 -14.521 4.037 1.00 63.59 300 MET A N 1
ATOM 2327 C CA . MET A 1 300 ? -23.166 -14.834 2.730 1.00 63.59 300 MET A CA 1
ATOM 2328 C C . MET A 1 300 ? -21.645 -14.833 2.827 1.00 63.59 300 MET A C 1
ATOM 2330 O O . MET A 1 300 ? -21.027 -13.836 3.204 1.00 63.59 300 MET A O 1
ATOM 2334 N N . LYS A 1 301 ? -21.050 -15.983 2.519 1.00 59.81 301 LYS A N 1
ATOM 2335 C CA . LYS A 1 301 ? -19.606 -16.183 2.461 1.00 59.81 301 LYS A CA 1
ATOM 2336 C C . LYS A 1 301 ? -19.226 -16.533 1.037 1.00 59.81 301 LYS A C 1
ATOM 2338 O O . LYS A 1 301 ? -19.612 -17.595 0.559 1.00 59.81 301 LYS A O 1
ATOM 2343 N N . ASP A 1 302 ? -18.411 -15.707 0.403 1.00 54.38 302 ASP A N 1
ATOM 2344 C CA . ASP A 1 302 ? -17.774 -16.096 -0.847 1.00 54.38 302 ASP A CA 1
ATOM 2345 C C . ASP A 1 302 ? -16.537 -16.945 -0.533 1.00 54.38 302 ASP A C 1
ATOM 2347 O O . ASP A 1 302 ? -15.547 -16.495 0.046 1.00 54.38 302 ASP A O 1
ATOM 2351 N N . ALA A 1 303 ? -16.621 -18.234 -0.853 1.00 49.34 303 ALA A N 1
ATOM 2352 C CA . ALA A 1 303 ? -15.520 -19.175 -0.763 1.00 49.34 303 ALA A CA 1
ATOM 2353 C C . ALA A 1 303 ? -14.877 -19.336 -2.143 1.00 49.34 303 ALA A C 1
ATOM 2355 O O . ALA A 1 303 ? -15.549 -19.632 -3.128 1.00 49.34 303 ALA A O 1
ATOM 2356 N N . ASN A 1 304 ? -13.559 -19.160 -2.207 1.00 43.78 304 ASN A N 1
ATOM 2357 C CA . ASN A 1 304 ? -12.789 -19.334 -3.433 1.00 43.78 304 ASN A CA 1
ATOM 2358 C C . ASN A 1 304 ? -12.144 -20.730 -3.410 1.00 43.78 304 ASN A C 1
ATOM 2360 O O . ASN A 1 304 ? -11.153 -20.940 -2.709 1.00 43.78 304 ASN A O 1
ATOM 2364 N N . LEU A 1 305 ? -12.727 -21.689 -4.133 1.00 42.34 305 LEU A N 1
ATOM 2365 C CA . LEU A 1 305 ? -12.217 -23.061 -4.274 1.00 42.34 305 LEU A CA 1
ATOM 2366 C C . LEU A 1 305 ? -11.485 -23.188 -5.622 1.00 42.34 305 LEU A C 1
ATOM 2368 O O . LEU A 1 305 ? -11.933 -23.873 -6.539 1.00 42.34 305 LEU A O 1
ATOM 2372 N N . GLY A 1 306 ? -10.375 -22.463 -5.782 1.00 58.41 306 GLY A N 1
ATOM 2373 C CA . GLY A 1 306 ? -9.602 -22.444 -7.031 1.00 58.41 306 GLY A CA 1
ATOM 2374 C C . GLY A 1 306 ? -10.232 -21.562 -8.118 1.00 58.41 306 GLY A C 1
ATOM 2375 O O . GLY A 1 306 ? -10.147 -20.341 -8.029 1.00 58.41 306 GLY A O 1
ATOM 2376 N N . PHE A 1 307 ? -10.834 -22.171 -9.151 1.00 31.03 307 PHE A N 1
ATOM 2377 C CA . PHE A 1 307 ? -11.447 -21.479 -10.306 1.00 31.03 307 PHE A CA 1
ATOM 2378 C C . PHE A 1 307 ? -12.949 -21.174 -10.142 1.00 31.03 307 PHE A C 1
ATOM 2380 O O . PHE A 1 307 ? -13.549 -20.559 -11.025 1.00 31.03 307 PHE A O 1
ATOM 2387 N N . GLN A 1 308 ? -13.573 -21.599 -9.040 1.00 30.88 308 GLN A N 1
ATOM 2388 C CA . GLN A 1 308 ? -14.997 -21.381 -8.772 1.00 30.88 308 GLN A CA 1
ATOM 2389 C C . GLN A 1 308 ? -15.207 -20.572 -7.490 1.00 30.88 308 GLN A C 1
ATOM 2391 O O . GLN A 1 308 ? -14.631 -20.880 -6.443 1.00 30.88 308 GLN A O 1
ATOM 2396 N N . ILE A 1 309 ? -16.079 -19.562 -7.581 1.00 39.47 309 ILE A N 1
ATOM 2397 C CA . ILE A 1 309 ? -16.611 -18.848 -6.422 1.00 39.47 309 ILE A CA 1
ATOM 2398 C C . ILE A 1 309 ? -17.868 -19.586 -5.974 1.00 39.47 309 ILE A C 1
ATOM 2400 O O . ILE A 1 309 ? -18.823 -19.779 -6.731 1.00 39.47 309 ILE A O 1
ATOM 2404 N N . VAL A 1 310 ? -17.851 -20.011 -4.724 1.00 35.47 310 VAL A N 1
ATOM 2405 C CA . VAL A 1 310 ? -18.975 -20.647 -4.064 1.00 35.47 310 VAL A CA 1
ATOM 2406 C C . VAL A 1 310 ? -19.503 -19.682 -3.015 1.00 35.47 310 VAL A C 1
ATOM 2408 O O . VAL A 1 310 ? -18.854 -19.464 -1.997 1.00 35.47 310 VAL A O 1
ATOM 2411 N N . THR A 1 311 ? -20.685 -19.115 -3.246 1.00 41.38 311 THR A N 1
ATOM 2412 C CA . THR A 1 311 ? -21.367 -18.298 -2.243 1.00 41.38 311 THR A CA 1
ATOM 2413 C C . THR A 1 311 ? -22.112 -19.233 -1.296 1.00 41.38 311 THR A C 1
ATOM 2415 O O . THR A 1 311 ? -23.157 -19.791 -1.620 1.00 41.38 311 THR A O 1
ATOM 2418 N N . LEU A 1 312 ? -21.556 -19.452 -0.114 1.00 40.59 312 LEU A N 1
ATOM 2419 C CA . LEU A 1 312 ? -22.225 -20.144 0.979 1.00 40.59 312 LEU A CA 1
ATOM 2420 C C . LEU A 1 312 ? -23.238 -19.185 1.599 1.00 40.59 312 LEU A C 1
ATOM 2422 O O . LEU A 1 312 ? -22.858 -18.143 2.129 1.00 40.59 312 LEU A O 1
ATOM 2426 N N . VAL A 1 313 ? -24.518 -19.540 1.528 1.00 41.94 313 VAL A N 1
ATOM 2427 C CA . VAL A 1 313 ? -25.600 -18.814 2.188 1.00 41.94 313 VAL A CA 1
ATOM 2428 C C . VAL A 1 313 ? -26.077 -19.644 3.367 1.00 41.94 313 VAL A C 1
ATOM 2430 O O . VAL A 1 313 ? -26.681 -20.702 3.187 1.00 41.94 313 VAL A O 1
ATOM 2433 N N . SER A 1 314 ? -25.820 -19.163 4.576 1.00 45.62 314 SER A N 1
ATOM 2434 C CA . SER A 1 314 ? -26.331 -19.787 5.796 1.00 45.62 314 SER A CA 1
ATOM 2435 C C . SER A 1 314 ? -27.560 -19.049 6.275 1.00 45.62 314 SER A C 1
ATOM 2437 O O . SER A 1 314 ? -27.546 -17.823 6.383 1.00 45.62 314 SER A O 1
ATOM 2439 N N . VAL A 1 315 ? -28.626 -19.804 6.523 1.00 42.47 315 VAL A N 1
ATOM 2440 C CA . VAL A 1 315 ? -29.949 -19.274 6.841 1.00 42.47 315 VAL A CA 1
ATOM 2441 C C . VAL A 1 315 ? -30.282 -19.591 8.294 1.00 42.47 315 VAL A C 1
ATOM 2443 O O . VAL A 1 315 ? -30.381 -20.757 8.676 1.00 42.47 315 VAL A O 1
ATOM 2446 N N . LEU A 1 316 ? -30.501 -18.552 9.097 1.00 47.59 316 LEU A N 1
ATOM 2447 C CA . LEU A 1 316 ? -31.130 -18.671 10.410 1.00 47.59 316 LEU A CA 1
ATOM 2448 C C . LEU A 1 316 ? -32.621 -18.354 10.265 1.00 47.59 316 LEU A C 1
ATOM 2450 O O . LEU A 1 316 ? -32.952 -17.277 9.784 1.00 47.59 316 LEU A O 1
ATOM 2454 N N . GLU A 1 317 ? -33.521 -19.264 10.635 1.00 39.31 317 GLU A N 1
ATOM 2455 C CA . GLU A 1 317 ? -34.972 -19.086 10.478 1.00 39.31 317 GLU A CA 1
ATOM 2456 C C . GLU A 1 317 ? -35.616 -18.400 11.679 1.00 39.31 317 GLU A C 1
ATOM 2458 O O . GLU A 1 317 ? -35.454 -18.859 12.804 1.00 39.31 317 GLU A O 1
ATOM 2463 N N . THR A 1 318 ? -36.399 -17.344 11.437 1.00 52.16 318 THR A N 1
ATOM 2464 C CA . THR A 1 318 ? -37.402 -16.827 12.379 1.00 52.16 318 THR A CA 1
ATOM 2465 C C . THR A 1 318 ? -38.601 -16.194 11.637 1.00 52.16 318 THR A C 1
ATOM 2467 O O . THR A 1 318 ? -38.583 -16.053 10.419 1.00 52.16 318 THR A O 1
ATOM 2470 N N . ASP A 1 319 ? -39.648 -15.877 12.407 1.00 42.09 319 ASP A N 1
ATOM 2471 C CA . ASP A 1 319 ? -40.984 -15.325 12.085 1.00 42.09 319 ASP A CA 1
ATOM 2472 C C . ASP A 1 319 ? -41.281 -14.814 10.637 1.00 42.09 319 ASP A C 1
ATOM 2474 O O . ASP A 1 319 ? -40.692 -13.822 10.190 1.00 42.09 319 ASP A O 1
ATOM 2478 N N . PRO A 1 320 ? -42.268 -15.412 9.931 1.00 40.78 320 PRO A N 1
ATOM 2479 C CA . PRO A 1 320 ? -42.571 -15.173 8.512 1.00 40.78 320 PRO A CA 1
ATOM 2480 C C . PRO A 1 320 ? -43.207 -13.811 8.155 1.00 40.78 320 PRO A C 1
ATOM 2482 O O . PRO A 1 320 ? -43.326 -13.485 6.971 1.00 40.78 320 PRO A O 1
ATOM 2485 N N . THR A 1 321 ? -43.599 -12.976 9.118 1.00 40.91 321 THR A N 1
ATOM 2486 C CA . THR A 1 321 ? -44.443 -11.786 8.857 1.00 40.91 321 THR A CA 1
ATOM 2487 C C . THR A 1 321 ? -43.721 -10.567 8.239 1.00 40.91 321 THR A C 1
ATOM 2489 O O . THR A 1 321 ? -44.363 -9.599 7.833 1.00 40.91 321 THR A O 1
ATOM 2492 N N . ILE A 1 322 ? -42.388 -10.595 8.094 1.00 42.06 322 ILE A N 1
ATOM 2493 C CA . ILE A 1 322 ? -41.567 -9.413 7.734 1.00 42.06 322 ILE A CA 1
ATOM 2494 C C . ILE A 1 322 ? -41.161 -9.351 6.241 1.00 42.06 322 ILE A C 1
ATOM 2496 O O . ILE A 1 322 ? -40.740 -8.296 5.751 1.00 42.06 322 ILE A O 1
ATOM 2500 N N . PHE A 1 323 ? -41.319 -10.437 5.471 1.00 39.78 323 PHE A N 1
ATOM 2501 C CA . PHE A 1 323 ? -40.874 -10.514 4.062 1.00 39.78 323 PHE A CA 1
ATOM 2502 C C . PHE A 1 323 ? -41.479 -9.413 3.176 1.00 39.78 323 PHE A C 1
ATOM 2504 O O . PHE A 1 323 ? -40.803 -8.852 2.313 1.00 39.78 323 PHE A O 1
ATOM 2511 N N . GLN A 1 324 ? -42.731 -9.036 3.439 1.00 42.84 324 GLN A N 1
ATOM 2512 C CA . GLN A 1 324 ? -43.439 -8.025 2.653 1.00 42.84 324 GLN A CA 1
ATOM 2513 C C . GLN A 1 324 ? -42.828 -6.617 2.768 1.00 42.84 324 GLN A C 1
ATOM 2515 O O . GLN A 1 324 ? -42.955 -5.831 1.834 1.00 42.84 324 GLN A O 1
ATOM 2520 N N . ARG A 1 325 ? -42.108 -6.298 3.857 1.00 42.25 325 ARG A N 1
ATOM 2521 C CA . ARG A 1 325 ? -41.525 -4.957 4.074 1.00 42.25 325 ARG A CA 1
ATOM 2522 C C . ARG A 1 325 ? -40.108 -4.793 3.516 1.00 42.25 325 ARG A C 1
ATOM 2524 O O . ARG A 1 325 ? -39.703 -3.679 3.203 1.00 42.25 325 ARG A O 1
ATOM 2531 N N . SER A 1 326 ? -39.355 -5.884 3.380 1.00 40.09 326 SER A N 1
ATOM 2532 C CA . SER A 1 326 ? -37.934 -5.882 2.972 1.00 40.09 326 SER A CA 1
ATOM 2533 C C . SER A 1 326 ? -37.715 -6.270 1.500 1.00 40.09 326 SER A C 1
ATOM 2535 O O . SER A 1 326 ? -36.673 -5.954 0.920 1.00 40.09 326 SER A O 1
ATOM 2537 N N . ALA A 1 327 ? -38.724 -6.866 0.853 1.00 45.31 327 ALA A N 1
ATOM 2538 C CA . ALA A 1 327 ? -38.717 -7.205 -0.570 1.00 45.31 327 ALA A CA 1
ATOM 2539 C C . ALA A 1 327 ? -38.360 -6.043 -1.530 1.00 45.31 327 ALA A C 1
ATOM 2541 O O . ALA A 1 327 ? -37.679 -6.315 -2.521 1.00 45.31 327 ALA A O 1
ATOM 2542 N N . PRO A 1 328 ? -38.735 -4.768 -1.291 1.00 48.66 328 PRO A N 1
ATOM 2543 C CA . PRO A 1 328 ? -38.382 -3.675 -2.203 1.00 48.66 328 PRO A CA 1
ATOM 2544 C C . PRO A 1 328 ? -36.868 -3.419 -2.297 1.00 48.66 328 PRO A C 1
ATOM 2546 O O . PRO A 1 328 ? -36.352 -3.181 -3.389 1.00 48.66 328 PRO A O 1
ATOM 2549 N N . TYR A 1 329 ? -36.139 -3.547 -1.183 1.00 44.66 329 TYR A N 1
ATOM 2550 C CA . TYR A 1 329 ? -34.697 -3.274 -1.109 1.00 44.66 329 TYR A CA 1
ATOM 2551 C C . TYR A 1 329 ? -33.846 -4.391 -1.725 1.00 44.66 329 TYR A C 1
ATOM 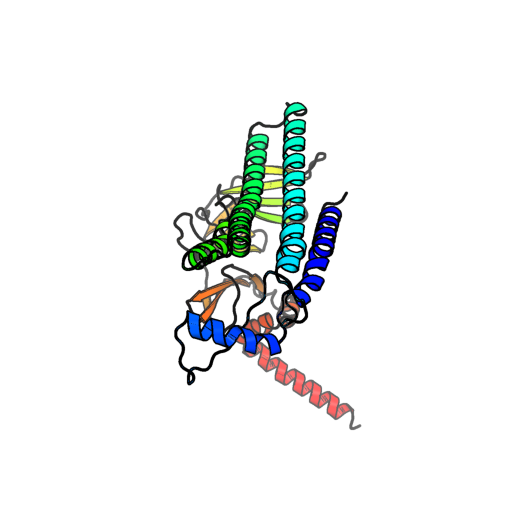2553 O O . TYR A 1 329 ? -32.821 -4.129 -2.346 1.00 44.66 329 TYR A O 1
ATOM 2561 N N . LEU A 1 330 ? -34.295 -5.645 -1.634 1.00 41.12 330 LEU A N 1
ATOM 2562 C CA . LEU A 1 330 ? -33.633 -6.769 -2.310 1.00 41.12 330 LEU A CA 1
ATOM 2563 C C . LEU A 1 330 ? -33.907 -6.801 -3.816 1.00 41.12 330 LEU A C 1
ATOM 2565 O O . LEU A 1 330 ? -33.113 -7.343 -4.582 1.00 41.12 330 LEU A O 1
ATOM 2569 N N . ARG A 1 331 ? -35.017 -6.200 -4.257 1.00 51.16 331 ARG A N 1
ATOM 2570 C CA . ARG A 1 331 ? -35.380 -6.091 -5.676 1.00 51.16 331 ARG A CA 1
ATOM 2571 C C . ARG A 1 331 ? -34.593 -5.005 -6.417 1.00 51.16 331 ARG A C 1
ATOM 2573 O O . ARG A 1 331 ? -34.496 -5.087 -7.642 1.00 51.16 331 ARG A O 1
ATOM 2580 N N . SER A 1 332 ? -34.021 -4.019 -5.720 1.00 42.28 332 SER A N 1
ATOM 2581 C CA . SER A 1 332 ? -33.244 -2.943 -6.354 1.00 42.28 332 SER A CA 1
ATOM 2582 C C . SER A 1 332 ? -31.828 -3.390 -6.743 1.00 42.28 332 SER A C 1
ATOM 2584 O O . SER A 1 332 ? -31.333 -3.002 -7.804 1.00 42.28 332 SER A O 1
ATOM 2586 N N . SER A 1 333 ? -31.196 -4.286 -5.976 1.00 45.28 333 SER A N 1
ATOM 2587 C CA . SER A 1 333 ? -29.859 -4.797 -6.301 1.00 45.28 333 SER A CA 1
ATOM 2588 C C . SER A 1 333 ? -29.906 -5.956 -7.313 1.00 45.28 333 SER A C 1
ATOM 2590 O O . SER A 1 333 ? -30.823 -6.782 -7.337 1.00 45.28 333 SER A O 1
ATOM 2592 N N . ARG A 1 334 ? -28.920 -6.017 -8.223 1.00 52.28 334 ARG A N 1
ATOM 2593 C CA . ARG A 1 334 ? -28.826 -7.077 -9.254 1.00 52.28 334 ARG A CA 1
ATOM 2594 C C . ARG A 1 334 ? -28.622 -8.458 -8.615 1.00 52.28 334 ARG A C 1
ATOM 2596 O O . ARG A 1 334 ? -29.208 -9.439 -9.062 1.00 52.28 334 ARG A O 1
ATOM 2603 N N . PHE A 1 335 ? -27.843 -8.496 -7.535 1.00 49.06 335 PHE A N 1
ATOM 2604 C CA . PHE A 1 335 ? -27.562 -9.692 -6.747 1.00 49.06 335 PHE A CA 1
ATOM 2605 C C . PHE A 1 335 ? -28.777 -10.143 -5.918 1.00 49.06 335 PHE A C 1
ATOM 2607 O O . PHE A 1 335 ? -29.168 -11.307 -5.993 1.00 49.06 335 PHE A O 1
ATOM 2614 N N . GLY A 1 336 ? -29.460 -9.217 -5.234 1.00 55.44 336 GLY A N 1
ATOM 2615 C CA . GLY A 1 336 ? -30.673 -9.515 -4.465 1.00 55.44 336 GLY A CA 1
ATOM 2616 C C . GLY A 1 336 ? -31.794 -10.098 -5.329 1.00 55.44 336 GLY A C 1
ATOM 2617 O O . GLY A 1 336 ? -32.449 -11.056 -4.923 1.00 55.44 336 GLY A O 1
ATOM 2618 N N . ARG A 1 337 ? -31.940 -9.632 -6.579 1.00 60.16 337 ARG A N 1
ATOM 2619 C CA . ARG A 1 337 ? -32.865 -10.229 -7.561 1.00 60.16 337 ARG A CA 1
ATOM 2620 C C . ARG A 1 337 ? -32.541 -11.688 -7.891 1.00 60.16 337 ARG A C 1
ATOM 2622 O O . ARG A 1 337 ? -33.462 -12.496 -7.990 1.00 60.16 337 ARG A O 1
ATOM 2629 N N . SER A 1 338 ? -31.262 -12.030 -8.052 1.00 57.78 338 SER A N 1
ATOM 2630 C CA . SER A 1 338 ? -30.823 -13.407 -8.328 1.00 57.78 338 SER A CA 1
ATOM 2631 C C . SER A 1 338 ? -31.112 -14.334 -7.142 1.00 57.78 338 SER A C 1
ATOM 2633 O O . SER A 1 338 ? -31.663 -15.420 -7.321 1.00 57.78 338 SER A O 1
ATOM 2635 N N . VAL A 1 339 ? -30.832 -13.864 -5.922 1.00 56.38 339 VAL A N 1
ATOM 2636 C CA . VAL A 1 339 ? -31.087 -14.600 -4.674 1.00 56.38 339 VAL A CA 1
ATOM 2637 C C . VAL A 1 339 ? -32.585 -14.822 -4.455 1.00 56.38 339 VAL A C 1
ATOM 2639 O O . VAL A 1 339 ? -33.008 -15.955 -4.241 1.00 56.38 339 VAL A O 1
ATOM 2642 N N . VAL A 1 340 ? -33.415 -13.781 -4.597 1.00 59.88 340 VAL A N 1
ATOM 2643 C CA . VAL A 1 340 ? -34.879 -13.897 -4.465 1.00 59.88 340 VAL A CA 1
ATOM 2644 C C . VAL A 1 340 ? -35.459 -14.857 -5.508 1.00 59.88 340 VAL A C 1
ATOM 2646 O O . VAL A 1 340 ? -36.303 -15.681 -5.166 1.00 59.88 340 VAL A O 1
ATOM 2649 N N . LYS A 1 341 ? -34.976 -14.808 -6.759 1.00 63.34 341 LYS A N 1
ATOM 2650 C CA . LYS A 1 341 ? -35.425 -15.706 -7.836 1.00 63.34 341 LYS A CA 1
ATOM 2651 C C . LYS A 1 341 ? -35.063 -17.172 -7.569 1.00 63.34 341 LYS A C 1
ATOM 2653 O O . LYS A 1 341 ? -35.859 -18.048 -7.889 1.00 63.34 341 LYS A O 1
ATOM 2658 N N . LYS A 1 342 ? -33.887 -17.439 -6.988 1.00 57.69 342 LYS A N 1
ATOM 2659 C CA . LYS A 1 342 ? -33.452 -18.798 -6.624 1.00 57.69 342 LYS A CA 1
ATOM 2660 C C . LYS A 1 342 ? -34.184 -19.341 -5.391 1.00 57.69 342 LYS A C 1
ATOM 2662 O O . LYS A 1 342 ? -34.538 -20.513 -5.383 1.00 57.69 342 LYS A O 1
ATOM 2667 N N . LEU A 1 343 ? -34.421 -18.509 -4.375 1.00 49.41 343 LEU A N 1
ATOM 2668 C CA . LEU A 1 343 ? -35.034 -18.936 -3.109 1.00 49.41 343 LEU A CA 1
ATOM 2669 C C . LEU A 1 343 ? -36.567 -19.026 -3.168 1.00 49.41 343 LEU A C 1
ATOM 2671 O O . LEU A 1 343 ? -37.154 -19.841 -2.463 1.00 49.41 343 LEU A O 1
ATOM 2675 N N . TYR A 1 344 ? -37.223 -18.219 -4.008 1.00 58.03 344 TYR A N 1
ATOM 2676 C CA . TYR A 1 344 ? -38.687 -18.157 -4.101 1.00 58.03 344 TYR A CA 1
ATOM 2677 C C . TYR A 1 344 ? -39.172 -18.161 -5.565 1.00 58.03 344 TYR A C 1
ATOM 2679 O O . TYR A 1 344 ? -39.757 -17.179 -6.027 1.00 58.03 344 TYR A O 1
ATOM 2687 N N . PRO A 1 345 ? -38.975 -19.256 -6.322 1.00 53.62 345 PRO A N 1
ATOM 2688 C CA . PRO A 1 345 ? -39.292 -19.296 -7.753 1.00 53.62 345 PRO A CA 1
ATOM 2689 C C . PRO A 1 345 ? -40.788 -19.094 -8.064 1.00 53.62 345 PRO A C 1
ATOM 2691 O O . PRO A 1 345 ? -41.123 -18.548 -9.113 1.00 53.62 345 PRO A O 1
ATOM 2694 N N . LYS A 1 346 ? -41.695 -19.471 -7.147 1.00 50.34 346 LYS A N 1
ATOM 2695 C CA . LYS A 1 346 ? -43.153 -19.349 -7.345 1.00 50.34 346 LYS A CA 1
ATOM 2696 C C . LYS A 1 346 ? -43.671 -17.904 -7.261 1.00 50.34 346 LYS A C 1
ATOM 2698 O O . LYS A 1 346 ? -44.503 -17.520 -8.075 1.00 50.34 346 LYS A O 1
ATOM 2703 N N . SER A 1 347 ? -43.125 -17.072 -6.368 1.00 55.16 347 SER A N 1
ATOM 2704 C CA . SER A 1 347 ? -43.606 -15.689 -6.173 1.00 55.16 347 SER A CA 1
ATOM 2705 C C . SER A 1 347 ? -43.230 -14.740 -7.317 1.00 55.16 347 SER A C 1
ATOM 2707 O O . SER A 1 347 ? -43.874 -13.710 -7.513 1.00 55.16 347 SER A O 1
ATOM 2709 N N . VAL A 1 348 ? -42.195 -15.083 -8.092 1.00 52.69 348 VAL A N 1
ATOM 2710 C CA . VAL A 1 348 ? -41.770 -14.319 -9.274 1.00 52.69 348 VAL A CA 1
ATOM 2711 C C . VAL A 1 348 ? -42.666 -14.614 -10.484 1.00 52.69 348 VAL A C 1
ATOM 2713 O O . VAL A 1 348 ? -42.930 -13.707 -11.273 1.00 52.69 348 VAL A O 1
ATOM 2716 N N . ASN A 1 349 ? -43.175 -15.844 -10.613 1.00 47.81 349 ASN A N 1
ATOM 2717 C CA . ASN A 1 349 ? -44.001 -16.247 -11.754 1.00 47.81 349 ASN A CA 1
ATOM 2718 C C . ASN A 1 349 ? -45.456 -15.767 -11.631 1.00 47.81 349 ASN A C 1
ATOM 2720 O O . ASN A 1 349 ? -45.997 -15.264 -12.615 1.00 47.81 349 ASN A O 1
ATOM 2724 N N . GLU A 1 350 ? -46.057 -15.806 -10.438 1.00 48.72 350 GLU A N 1
ATOM 2725 C CA . GLU A 1 350 ? -47.440 -15.336 -10.220 1.00 48.72 350 GLU A CA 1
ATOM 2726 C C . GLU A 1 350 ? -47.611 -13.829 -10.503 1.00 48.72 350 GLU A C 1
ATOM 2728 O O . GLU A 1 350 ? -48.624 -13.408 -11.056 1.00 48.72 350 GLU A O 1
ATOM 2733 N N . GLN A 1 351 ? -46.587 -13.004 -10.244 1.00 48.69 351 GLN A N 1
ATOM 2734 C CA . GLN A 1 351 ? -46.637 -11.564 -10.547 1.00 48.69 351 GLN A CA 1
ATOM 2735 C C . GLN A 1 351 ? -46.306 -11.223 -12.009 1.00 48.69 351 GLN A C 1
ATOM 2737 O O . GLN A 1 351 ? -46.681 -10.147 -12.477 1.00 48.69 351 GLN A O 1
ATOM 2742 N N . SER A 1 352 ? -45.623 -12.112 -12.745 1.00 51.06 352 SER A N 1
ATOM 2743 C CA . SER A 1 352 ? -45.406 -11.924 -14.187 1.00 51.06 352 SER A CA 1
ATOM 2744 C C . SER A 1 352 ? -46.720 -12.030 -14.968 1.00 51.06 352 SER A C 1
ATOM 2746 O O . SER A 1 352 ? -46.979 -11.173 -15.809 1.00 51.06 352 SER A O 1
ATOM 2748 N N . GLY A 1 353 ? -47.596 -12.966 -14.576 1.00 55.50 353 GLY A N 1
ATOM 2749 C CA . GLY A 1 353 ? -48.958 -13.070 -15.104 1.00 55.50 353 GLY A CA 1
ATOM 2750 C C . GLY A 1 353 ? -49.802 -11.842 -14.762 1.00 55.50 353 GLY A C 1
ATOM 2751 O O . GLY A 1 353 ? -50.400 -11.240 -15.647 1.00 55.50 353 GLY A O 1
ATOM 2752 N N . GLN A 1 354 ? -49.745 -11.377 -13.510 1.00 49.00 354 GLN A N 1
ATOM 2753 C CA . GLN A 1 354 ? -50.523 -10.218 -13.059 1.00 49.00 354 GLN A CA 1
ATOM 2754 C C . GLN A 1 354 ? -50.129 -8.917 -13.786 1.00 49.00 354 GLN A C 1
ATOM 2756 O O . GLN A 1 354 ? -50.987 -8.114 -14.146 1.00 49.00 354 GLN A O 1
ATOM 2761 N N . LYS A 1 355 ? -48.832 -8.723 -14.072 1.00 51.81 355 LYS A N 1
ATOM 2762 C CA . LYS A 1 355 ? -48.318 -7.548 -14.799 1.00 51.81 355 LYS A CA 1
ATOM 2763 C C . LYS A 1 355 ? -48.644 -7.588 -16.296 1.00 51.81 355 LYS A C 1
ATOM 2765 O O . LYS A 1 355 ? -48.771 -6.533 -16.913 1.00 51.81 355 LYS A O 1
ATOM 2770 N N . GLU A 1 356 ? -48.775 -8.777 -16.875 1.00 58.69 356 GLU A N 1
ATOM 2771 C CA . GLU A 1 356 ? -49.209 -8.982 -18.260 1.00 58.69 356 GLU A CA 1
ATOM 2772 C C . GLU A 1 356 ? -50.723 -8.766 -18.412 1.00 58.69 356 GLU A C 1
ATOM 2774 O O . GLU A 1 356 ? -51.170 -8.162 -19.386 1.00 58.69 356 GLU A O 1
ATOM 2779 N N . GLU A 1 357 ? -51.500 -9.131 -17.394 1.00 57.81 357 GLU A N 1
ATOM 2780 C CA . GLU A 1 357 ? -52.943 -8.893 -17.306 1.00 57.81 357 GLU A CA 1
ATOM 2781 C C . GLU A 1 357 ? -53.273 -7.398 -17.136 1.00 57.81 357 GLU A C 1
ATOM 2783 O O . GLU A 1 357 ? -54.129 -6.870 -17.847 1.00 57.81 357 GLU A O 1
ATOM 2788 N N . THR A 1 358 ? -52.496 -6.664 -16.324 1.00 58.78 358 THR A N 1
ATOM 2789 C CA . THR A 1 358 ? -52.615 -5.192 -16.230 1.00 58.78 358 THR A CA 1
ATOM 2790 C C . THR A 1 358 ? -52.216 -4.500 -17.542 1.00 58.78 358 THR A C 1
ATOM 2792 O O . THR A 1 358 ? -52.776 -3.470 -17.909 1.00 58.78 358 THR A O 1
ATOM 2795 N N . ARG A 1 359 ? -51.262 -5.069 -18.297 1.00 57.41 359 ARG A N 1
ATOM 2796 C CA . ARG A 1 359 ? -50.844 -4.531 -19.604 1.00 57.41 359 ARG A CA 1
ATOM 2797 C C . ARG A 1 359 ? -51.910 -4.746 -20.679 1.00 57.41 359 ARG A C 1
ATOM 2799 O O . ARG A 1 359 ? -52.123 -3.850 -21.489 1.00 57.41 359 ARG A O 1
ATOM 2806 N N . LYS A 1 360 ? -52.599 -5.892 -20.652 1.00 63.03 360 LYS A N 1
ATOM 2807 C CA . LYS A 1 360 ? -53.756 -6.177 -21.515 1.00 63.03 360 LYS A CA 1
ATOM 2808 C C . LYS A 1 360 ? -54.951 -5.281 -21.169 1.00 63.03 360 LYS A C 1
ATOM 2810 O O . LYS A 1 360 ? -55.578 -4.753 -22.080 1.00 63.03 360 LYS A O 1
ATOM 2815 N N . GLN A 1 361 ? -55.206 -5.018 -19.884 1.00 54.41 361 GLN A N 1
ATOM 2816 C CA . GLN A 1 361 ? -56.238 -4.062 -19.456 1.00 54.41 361 GLN A CA 1
ATOM 2817 C C . GLN A 1 361 ? -55.939 -2.617 -19.893 1.00 54.41 361 GLN A C 1
ATOM 2819 O O . GLN A 1 361 ? -56.838 -1.956 -20.404 1.00 54.41 361 GLN A O 1
ATOM 2824 N N . CYS A 1 362 ? -54.688 -2.146 -19.801 1.00 49.41 362 CYS A N 1
ATOM 2825 C CA . CYS A 1 362 ? -54.311 -0.816 -20.307 1.00 49.41 362 CYS A CA 1
ATOM 2826 C C . CYS A 1 362 ? -54.320 -0.699 -21.844 1.00 49.41 362 CYS A C 1
ATOM 2828 O O . CYS A 1 362 ? -54.418 0.406 -22.367 1.00 49.41 362 CYS A O 1
ATOM 2830 N N . GLN A 1 363 ? -54.192 -1.804 -22.588 1.00 54.03 363 GLN A N 1
ATOM 2831 C CA . GLN A 1 363 ? -54.341 -1.787 -24.051 1.00 54.03 363 GLN A CA 1
ATOM 2832 C C . GLN A 1 363 ? -55.814 -1.788 -24.485 1.00 54.03 363 GLN A C 1
ATOM 2834 O O . GLN A 1 363 ? -56.147 -1.173 -25.493 1.00 54.03 363 GLN A O 1
ATOM 2839 N N . LEU A 1 364 ? -56.701 -2.413 -23.705 1.00 48.03 364 LEU A N 1
ATOM 2840 C CA . LEU A 1 364 ? -58.149 -2.390 -23.941 1.00 48.03 364 LEU A CA 1
ATOM 2841 C C . LEU A 1 364 ? -58.788 -1.027 -23.622 1.00 48.03 364 LEU A C 1
ATOM 2843 O O . LEU A 1 364 ? -59.762 -0.657 -24.270 1.00 48.03 364 LEU A O 1
ATOM 2847 N N . SER A 1 365 ? -58.220 -0.239 -22.703 1.00 44.03 365 SER A N 1
ATOM 2848 C CA . SER A 1 365 ? -58.703 1.115 -22.375 1.00 44.03 365 SER A CA 1
ATOM 2849 C C . SER A 1 365 ? -58.310 2.204 -23.386 1.00 44.03 365 SER A C 1
ATOM 2851 O O . SER A 1 365 ? -58.629 3.366 -23.172 1.00 44.03 365 SER A O 1
ATOM 2853 N N . HIS A 1 366 ? -57.595 1.854 -24.460 1.00 45.56 366 HIS A N 1
ATOM 2854 C CA . HIS A 1 366 ? -57.230 2.767 -25.552 1.00 45.56 366 HIS A CA 1
ATOM 2855 C C . HIS A 1 366 ? -58.000 2.488 -26.858 1.00 45.56 366 HIS A C 1
ATOM 2857 O O . HIS A 1 366 ? -57.696 3.097 -27.882 1.00 45.56 366 HIS A O 1
ATOM 2863 N N . ILE A 1 367 ? -58.974 1.570 -26.832 1.00 49.59 367 ILE A N 1
ATOM 2864 C CA . ILE A 1 367 ? -59.790 1.171 -27.995 1.00 49.59 367 ILE A CA 1
ATOM 2865 C C . ILE A 1 367 ? -61.271 1.598 -27.840 1.00 49.59 367 ILE A C 1
ATOM 2867 O O . ILE A 1 367 ? -62.080 1.334 -28.725 1.00 49.59 367 ILE A O 1
ATOM 2871 N N . PHE A 1 368 ? -61.630 2.330 -26.781 1.00 43.28 368 PHE A N 1
ATOM 2872 C CA . PHE A 1 368 ? -62.961 2.927 -26.606 1.00 43.28 368 PHE A CA 1
ATOM 2873 C C . PHE A 1 368 ? -62.886 4.416 -26.298 1.00 43.28 368 PHE A C 1
ATOM 2875 O O . PHE A 1 368 ? -61.973 4.802 -25.531 1.00 43.28 368 PHE A O 1
#

Foldseek 3Di:
DPPVVVVVVVVVVLVVLQPVLVVLVVLQFFDPQCQVVCVVVVCVVVVNDPPDDDDDGDAAQAQDVSRVGRHCVCNLCRNVVSSLVVVVVVLVVVLVVVVVVLVVCVVPCPPDDPVVNVVVVVVSVVVNCLVVVLSVLVVVLSVVVVVCVVVVHDCVCVPVVSVVSNVCSVVVNVPPPPPPFLWDWDDDPAWTWIQRLQVRWIWIWGQDPVGTDIDTDDAEEDGDASFHQWDWDDDPQKIKIAWGAHPVRDIGGWIWIQRNVRSYIDTDDQPDWDWDWDQDDDDDFHQPDWDAAQQKTWGWGFDCPDRTTITTTTIDHDHRPGNVPCVVVLVVDPVSVVVCCVVPVPVVVVVVVVVVVVVVVVVVVVPD

Secondary structure (DSSP, 8-state):
--HHHHHHHHHHHHHHHHHHHHHHHHHHSPPGGGHHHHHHHHHHHTT--TTS--------SS--GGGTT--HHHIIIIIIIHHHHHHHHHHHHHHHHHHHHHHHHHHH-TTS-HHHHHHHHHHHHHHHHHHHHHHHHHHHHHHHHHHHHHHT---HHHHHHHHHHHHHHHHHHT---TTS--EEEEEETTEEEEEETTTTEEEEEEEETTEEEEEEE--EESPPPSEES-EEEEETTEEEEE--EETTSPBP--EEEEETTTTEEEEE--SEEEEEEE------SS--EEEEETTEEEEEEEEEETTEEEEEEEEEE--GGGHHHHHHHHHHSHHHHHHHHHH-HHHHHHHHHHHHHHHHHHHHTT--

Organism: Pris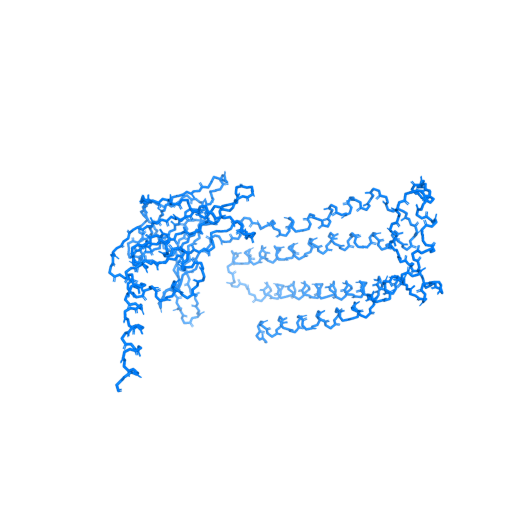tionchus pacificus (NCBI:txid54126)

pLDDT: mean 74.83, std 17.79, range [30.88, 97.44]

Radius of gyration: 30.3 Å; chains: 1; bounding box: 90×46×74 Å